Protein AF-A0A7Y2YR37-F1 (afdb_monomer)

Radius of gyration: 19.47 Å; Cα contacts (8 Å, |Δi|>4): 370; chains: 1; bounding box: 54×35×51 Å

Foldseek 3Di:
DVVVLVCLLVDDPVCLVVCVVVCLLPVLALVVCLSSLVNCVVVVHPSLLVNLLSCLLLQALVRSQVSPPPLALSNLLSLLSCCVPFHNDDPVVNPVNLDPPNQPQLLPGDLSSLLSSLLVCLQVVVVVVNVVSLVSLQVSLVVCVVVVVNLSSVSSPLSSQLSVLLSCCNPVDDDDNVVSLVSLVVSLPPVDPCNLVSLCSNLVSCVVVLNLVRSCVSLVVCVSVSVNQSSLLSQLVSCVSVVVLVSNLVSLVSNCSNNVVHDDDGPSNVVSVVSNVVSVVD

Sequence (282 aa):
QAEAAAAVPDLRDDVLEDAYIDLWLTAGRPVAMEPIFLELQRRRHPAGGNLAWLYLTAGKADAALSATPDGGWTSMWIPYAVDRTLEPLPSDYLEQILQRDNCGPAAEAPIHCLITLGAYYAEQGKEEQLETLLDDMRSGAAEAAAEGRERSAEMLTLAADALDAYGWAKNGDRVEPGGAIQKLEDLAFTGLPPSIWVRWWLGELHLEDGQPGDAVVYLESLRGSGVPHVANFLLGRAYTELGEREKARAAYVRFVQAWEEADADLPQLQEARAALEELLAG

Solvent-accessible surface area (backbone atoms only — not comparable to full-atom values): 14864 Å² total; per-residue (Å²): 104,72,70,60,50,69,47,46,86,77,55,53,69,70,57,52,60,55,48,50,61,58,44,71,78,63,55,76,40,47,68,81,45,46,58,54,38,54,49,38,35,72,71,70,42,86,37,38,44,55,42,16,49,36,26,47,69,16,42,23,56,70,59,16,57,65,42,42,82,81,67,54,64,63,42,40,46,48,55,53,48,33,34,76,66,46,49,78,59,59,66,69,59,49,55,66,52,60,35,74,77,62,42,52,60,57,62,76,27,59,66,63,44,56,49,44,45,36,49,51,23,23,75,69,65,35,57,71,63,30,53,53,52,39,54,43,25,48,52,17,14,55,52,24,42,76,72,70,37,52,71,58,14,52,54,32,43,51,41,34,55,46,42,54,25,50,29,30,52,65,58,70,71,72,94,49,62,70,58,22,52,53,55,35,59,76,46,32,78,71,83,48,80,61,20,60,56,41,21,48,52,47,21,50,52,26,47,76,72,71,36,31,74,63,11,43,62,35,29,59,70,36,61,86,69,83,60,40,51,66,36,21,44,54,39,16,52,27,24,49,76,71,65,39,56,70,58,12,43,56,22,25,51,55,23,50,59,30,38,70,77,24,56,96,76,35,58,60,60,52,50,41,51,53,52,42,52,58,65,68,74,112

pLDDT: mean 84.77, std 12.16, range [53.03, 98.56]

Secondary structure (DSSP, 8-state):
-HHHHHHGGGS-HHHHHHHHHHHHHH-S-GGGGHHHHHHHHHTT-TTHHHHHHHHHHTT-HHHHHHT-TT--THHHHHHHHHHHHT-PPPHHHHHHHS-GGGG--TTTS-HHHHHHHHHHHHHTT-HHHHHHHHHHHHHHHHHHHHTT-HHHHHHHHHHHHHHHHHHHHHH--SS-HHHHHHHHHHHTTSSSTTHHHHHHHHHHHHHHTT-HHHHHHHHHTTTTSS-HHHHHHHHHHHHHHTT-HHHHHHHHHHHHHHTTTS-TT-HHHHHHHHHHHHHHH-

Structure (mmCIF, N/CA/C/O backbone):
data_AF-A0A7Y2YR37-F1
#
_entry.id   AF-A0A7Y2YR37-F1
#
loop_
_atom_site.group_PDB
_atom_site.id
_atom_site.type_symbol
_atom_site.label_atom_id
_atom_site.label_alt_id
_atom_site.label_comp_id
_atom_site.label_asym_id
_atom_site.label_entity_id
_atom_site.label_seq_id
_atom_site.pdbx_PDB_ins_code
_atom_site.Cartn_x
_atom_site.Cartn_y
_atom_site.Cartn_z
_atom_site.occupancy
_atom_site.B_iso_or_equiv
_atom_site.auth_seq_id
_atom_site.auth_comp_id
_atom_site.auth_asym_id
_atom_site.auth_atom_id
_atom_site.pdbx_PDB_model_num
ATOM 1 N N . GLN A 1 1 ? -28.849 -0.506 -9.630 1.00 60.72 1 GLN A N 1
ATOM 2 C CA . GLN A 1 1 ? -27.808 -1.554 -9.713 1.00 60.72 1 GLN A CA 1
ATOM 3 C C . GLN A 1 1 ? -28.253 -2.700 -10.610 1.00 60.72 1 GLN A C 1
ATOM 5 O O . GLN A 1 1 ? -27.672 -2.826 -11.672 1.00 60.72 1 GLN A O 1
ATOM 10 N N . ALA A 1 2 ? -29.307 -3.455 -10.274 1.00 68.25 2 ALA A N 1
ATOM 11 C CA . ALA A 1 2 ? -29.788 -4.564 -11.115 1.00 68.25 2 ALA A CA 1
ATOM 12 C C . ALA A 1 2 ? -30.091 -4.167 -12.579 1.00 68.25 2 ALA A C 1
ATOM 14 O O . ALA A 1 2 ? -29.671 -4.858 -13.498 1.00 68.25 2 ALA A O 1
ATOM 15 N N . GLU A 1 3 ? -30.745 -3.024 -12.807 1.00 72.25 3 GLU A N 1
ATOM 16 C CA . GLU A 1 3 ? -31.008 -2.517 -14.168 1.00 72.25 3 GLU A CA 1
ATOM 17 C C . GLU A 1 3 ? -29.726 -2.131 -14.922 1.00 72.25 3 GLU A C 1
ATOM 19 O O . GLU A 1 3 ? -29.599 -2.422 -16.106 1.00 72.25 3 GLU A O 1
ATOM 24 N N . ALA A 1 4 ? -28.753 -1.526 -14.230 1.0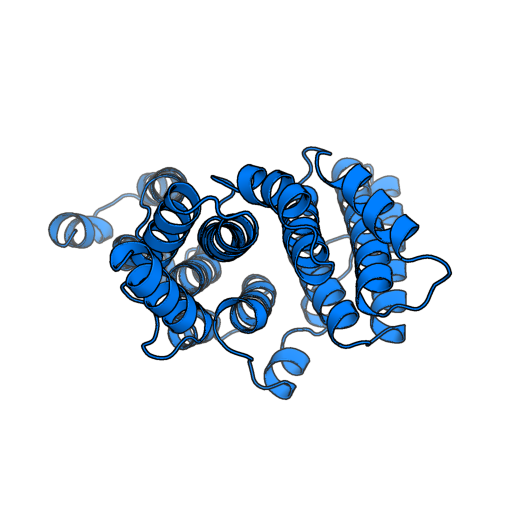0 70.94 4 ALA A N 1
ATOM 25 C CA . ALA A 1 4 ? -27.463 -1.176 -14.822 1.00 70.94 4 ALA A CA 1
ATOM 26 C C . ALA A 1 4 ? -26.667 -2.437 -15.188 1.00 70.94 4 ALA A C 1
ATOM 28 O O . ALA A 1 4 ? -26.158 -2.528 -16.298 1.00 70.94 4 ALA A O 1
ATOM 29 N N . ALA A 1 5 ? -26.640 -3.432 -14.294 1.00 71.44 5 ALA A N 1
ATOM 30 C CA . ALA A 1 5 ? -26.024 -4.737 -14.522 1.00 71.44 5 ALA A CA 1
ATOM 31 C C . ALA A 1 5 ? -26.639 -5.469 -15.727 1.00 71.44 5 ALA A C 1
ATOM 33 O O . ALA A 1 5 ? -25.917 -6.040 -16.538 1.00 71.44 5 ALA A O 1
ATOM 34 N N . ALA A 1 6 ? -27.967 -5.414 -15.872 1.00 79.81 6 ALA A N 1
ATOM 35 C CA . ALA A 1 6 ? -28.681 -6.038 -16.984 1.00 79.81 6 ALA A CA 1
ATOM 36 C C . ALA A 1 6 ? -28.373 -5.393 -18.346 1.00 79.81 6 ALA A C 1
ATOM 38 O O . ALA A 1 6 ? -28.494 -6.066 -19.364 1.00 79.81 6 ALA A O 1
ATOM 39 N N . ALA A 1 7 ? -27.964 -4.121 -18.370 1.00 82.81 7 ALA A N 1
ATOM 40 C CA . ALA A 1 7 ? -27.615 -3.402 -19.594 1.00 82.81 7 ALA A CA 1
ATOM 41 C C . ALA A 1 7 ? -26.158 -3.623 -20.046 1.00 82.81 7 ALA A C 1
ATOM 43 O O . ALA A 1 7 ? -25.836 -3.350 -21.200 1.00 82.81 7 ALA A O 1
ATOM 44 N N . VAL A 1 8 ? -25.276 -4.116 -19.165 1.00 81.12 8 VAL A N 1
ATOM 45 C CA . VAL A 1 8 ? -23.835 -4.286 -19.444 1.00 81.12 8 VAL A CA 1
ATOM 46 C C . VAL A 1 8 ? -23.553 -5.130 -20.698 1.00 81.12 8 VAL A C 1
ATOM 48 O O . VAL A 1 8 ? -22.723 -4.698 -21.501 1.00 81.12 8 VAL A O 1
ATOM 51 N N . PRO A 1 9 ? -24.226 -6.276 -20.943 1.00 84.69 9 PRO A N 1
ATOM 52 C CA . PRO A 1 9 ? -23.961 -7.085 -22.135 1.00 84.69 9 PRO A CA 1
ATOM 53 C C . PRO A 1 9 ? -24.222 -6.349 -23.456 1.00 84.69 9 PRO A C 1
ATOM 55 O O . PRO A 1 9 ? -23.612 -6.689 -24.469 1.00 84.69 9 PRO A O 1
ATOM 58 N N . ASP A 1 10 ? -25.080 -5.326 -23.442 1.00 86.75 10 ASP A N 1
ATOM 59 C CA . ASP A 1 10 ? -25.447 -4.542 -24.623 1.00 86.75 10 ASP A CA 1
ATOM 60 C C . ASP A 1 10 ? -24.536 -3.316 -24.836 1.00 86.75 10 ASP A C 1
ATOM 62 O O . ASP A 1 10 ? -24.638 -2.632 -25.859 1.00 86.75 10 ASP A O 1
ATOM 66 N N . LEU A 1 11 ? -23.627 -3.019 -23.896 1.00 84.00 11 LEU A N 1
ATOM 67 C CA . LEU A 1 11 ? -22.686 -1.905 -24.021 1.00 84.00 11 LEU A CA 1
ATOM 68 C C . LEU A 1 11 ? -21.570 -2.215 -25.030 1.00 84.00 11 LEU A C 1
ATOM 70 O O . LEU A 1 11 ? -21.071 -3.341 -25.136 1.00 84.00 11 LEU A O 1
ATOM 74 N N . ARG A 1 12 ? -21.159 -1.175 -25.767 1.00 85.94 12 ARG A N 1
ATOM 75 C CA . ARG A 1 12 ? -19.993 -1.208 -26.664 1.00 85.94 12 ARG A CA 1
ATOM 76 C C . ARG A 1 12 ? -18.696 -1.237 -25.847 1.00 85.94 12 ARG A C 1
ATOM 78 O O . ARG A 1 12 ? -18.664 -0.697 -24.745 1.00 85.94 12 ARG A O 1
ATOM 85 N N . ASP A 1 13 ? -17.639 -1.829 -26.402 1.00 76.56 13 ASP A N 1
ATOM 86 C CA . ASP A 1 13 ? -16.353 -1.992 -25.704 1.00 76.56 13 ASP A CA 1
ATOM 87 C C . ASP A 1 13 ? -15.726 -0.647 -25.299 1.00 76.56 13 ASP A C 1
ATOM 89 O O . ASP A 1 13 ? -15.274 -0.511 -24.168 1.00 76.56 13 ASP A O 1
ATOM 93 N N . ASP A 1 14 ? -15.799 0.373 -26.162 1.00 77.12 14 ASP A N 1
ATOM 94 C CA . ASP A 1 14 ? -15.307 1.729 -25.864 1.00 77.12 14 ASP A CA 1
ATOM 95 C C . ASP A 1 14 ? -16.044 2.364 -24.674 1.00 77.12 14 ASP A C 1
ATOM 97 O O . ASP A 1 14 ? -15.440 2.997 -23.815 1.00 77.12 14 ASP A O 1
ATOM 101 N N . VAL A 1 15 ? -17.354 2.130 -24.572 1.00 80.88 15 VAL A N 1
ATOM 102 C CA . VAL A 1 15 ? -18.164 2.617 -23.446 1.00 80.88 15 VAL A CA 1
ATOM 103 C C . VAL A 1 15 ? -17.825 1.879 -22.152 1.00 80.88 15 VAL A C 1
ATOM 105 O O . VAL A 1 15 ? -17.846 2.490 -21.089 1.00 80.88 15 VAL A O 1
ATOM 108 N N . LEU A 1 16 ? -17.524 0.579 -22.218 1.00 74.69 16 LEU A N 1
ATOM 109 C CA . LEU A 1 16 ? -17.120 -0.199 -21.045 1.00 74.69 16 LEU A CA 1
ATOM 110 C C . LEU A 1 16 ? -15.737 0.228 -20.528 1.00 74.69 16 LEU A C 1
ATOM 112 O O . LEU A 1 16 ? -15.547 0.301 -19.314 1.00 74.69 16 LEU A O 1
ATOM 116 N N . GLU A 1 17 ? -14.798 0.538 -21.426 1.00 68.00 17 GLU A N 1
ATOM 117 C CA . GLU A 1 17 ? -13.463 1.044 -21.079 1.00 68.00 17 GLU A CA 1
ATOM 118 C C . GLU A 1 17 ? -13.508 2.448 -20.456 1.00 68.00 17 GLU A C 1
ATOM 120 O O . GLU A 1 17 ? -12.840 2.692 -19.450 1.00 68.00 17 GLU A O 1
ATOM 125 N N . ASP A 1 18 ? -14.337 3.350 -20.988 1.00 70.88 18 ASP A N 1
ATOM 126 C CA . ASP A 1 18 ? -14.506 4.696 -20.425 1.00 70.88 18 ASP A CA 1
ATOM 127 C C . ASP A 1 18 ? -15.253 4.657 -19.082 1.00 70.88 18 ASP A C 1
ATOM 129 O O . ASP A 1 18 ? -14.837 5.278 -18.099 1.00 70.88 18 ASP A O 1
ATOM 133 N N . ALA A 1 19 ? -16.333 3.869 -19.001 1.00 69.88 19 ALA A N 1
ATOM 134 C CA . ALA A 1 19 ? -17.107 3.708 -17.774 1.00 69.88 19 ALA A CA 1
ATOM 135 C C . ALA A 1 19 ? -16.258 3.121 -16.637 1.00 69.88 19 ALA A C 1
ATOM 137 O O . ALA A 1 19 ? -16.481 3.464 -15.478 1.00 69.88 19 ALA A O 1
ATOM 138 N N . TYR A 1 20 ? -15.272 2.276 -16.951 1.00 66.12 20 TYR A N 1
ATOM 139 C CA . TYR A 1 20 ? -14.341 1.706 -15.978 1.00 66.12 20 TYR A CA 1
ATOM 140 C C . TYR A 1 20 ? -13.590 2.780 -15.173 1.00 66.12 20 TYR A C 1
ATOM 142 O O . TYR A 1 20 ? -13.578 2.703 -13.943 1.00 66.12 20 TYR A O 1
ATOM 150 N N . ILE A 1 21 ? -13.010 3.793 -15.829 1.00 60.66 21 ILE A N 1
ATOM 151 C CA . ILE A 1 21 ? -12.205 4.830 -15.157 1.00 60.66 21 ILE A CA 1
ATOM 152 C C . ILE A 1 21 ? -13.091 5.703 -14.264 1.00 60.66 21 ILE A C 1
ATOM 154 O O . ILE A 1 21 ? -12.786 5.914 -13.086 1.00 60.66 21 ILE A O 1
ATOM 158 N N . ASP A 1 22 ? -14.214 6.173 -14.807 1.00 60.66 22 ASP A N 1
ATOM 159 C CA . ASP A 1 22 ? -15.114 7.080 -14.097 1.00 60.66 22 ASP A CA 1
ATOM 160 C C . ASP A 1 22 ? -15.811 6.392 -12.920 1.00 60.66 22 ASP A C 1
ATOM 162 O O . ASP A 1 22 ? -15.954 6.976 -11.842 1.00 60.66 22 ASP A O 1
ATOM 166 N N . LEU A 1 23 ? -16.221 5.133 -13.078 1.00 62.41 23 LEU A N 1
ATOM 167 C CA . LEU A 1 23 ? -16.894 4.395 -12.012 1.00 62.41 23 LEU A CA 1
ATOM 168 C C . LEU A 1 23 ? -15.930 3.962 -10.905 1.00 62.41 23 LEU A C 1
ATOM 170 O O . LEU A 1 23 ? -16.314 3.976 -9.735 1.00 62.41 23 LEU A O 1
ATOM 174 N N . TRP A 1 24 ? -14.676 3.648 -11.235 1.00 60.72 24 TRP A N 1
ATOM 175 C CA . TRP A 1 24 ? -13.655 3.343 -10.233 1.00 60.72 24 TRP A CA 1
ATOM 176 C C . TRP A 1 24 ? -13.393 4.532 -9.297 1.00 60.72 24 TRP A C 1
ATOM 178 O O . TRP A 1 24 ? -13.286 4.360 -8.082 1.00 60.72 24 TRP A O 1
ATOM 188 N N . LEU A 1 25 ? -13.383 5.752 -9.840 1.00 56.31 25 LEU A N 1
ATOM 189 C CA . LEU A 1 25 ? -13.185 6.976 -9.059 1.00 56.31 25 LEU A CA 1
ATOM 190 C C . LEU A 1 25 ? -14.421 7.398 -8.246 1.00 56.31 25 LEU A C 1
ATOM 192 O O . LEU A 1 25 ? -14.285 8.146 -7.277 1.00 56.31 25 LEU A O 1
ATOM 196 N N . THR A 1 26 ? -15.624 6.948 -8.621 1.00 54.72 26 THR A N 1
ATOM 197 C CA . THR A 1 26 ? -16.885 7.496 -8.086 1.00 54.72 26 THR A CA 1
ATOM 198 C C . THR A 1 26 ? -17.711 6.530 -7.245 1.00 54.72 26 THR A C 1
ATOM 200 O O . THR A 1 26 ? -18.498 6.991 -6.417 1.00 54.72 26 THR A O 1
ATOM 203 N N . ALA A 1 27 ? -17.568 5.211 -7.410 1.00 54.72 27 ALA A N 1
ATOM 204 C CA . ALA A 1 27 ? -18.593 4.291 -6.922 1.00 54.72 27 ALA A CA 1
ATOM 205 C C . ALA A 1 27 ? -18.647 4.149 -5.394 1.00 54.72 27 ALA A C 1
ATOM 207 O O . ALA A 1 27 ? -19.724 3.883 -4.863 1.00 54.72 27 ALA A O 1
ATOM 208 N N . GLY A 1 28 ? -17.525 4.261 -4.670 1.00 58.03 28 GLY A N 1
ATOM 209 C CA . GLY A 1 28 ? -17.468 4.003 -3.217 1.00 58.03 28 GLY A CA 1
ATOM 210 C C . GLY A 1 28 ? -17.998 2.621 -2.775 1.00 58.03 28 GLY A C 1
ATOM 211 O O . GLY A 1 28 ? -18.078 2.353 -1.582 1.00 58.03 28 GLY A O 1
ATOM 212 N N . ARG A 1 29 ? -18.383 1.770 -3.736 1.00 67.56 29 ARG A N 1
ATOM 213 C CA . ARG A 1 29 ? -19.016 0.456 -3.614 1.00 67.56 29 ARG A CA 1
ATOM 214 C C . ARG A 1 29 ? -18.470 -0.421 -4.742 1.00 67.56 29 ARG A C 1
ATOM 216 O O . ARG A 1 29 ? -19.104 -0.506 -5.797 1.00 67.56 29 ARG A O 1
ATOM 223 N N . PRO A 1 30 ? -17.291 -1.030 -4.557 1.00 66.56 30 PRO A N 1
ATOM 224 C CA . PRO A 1 30 ? -16.623 -1.786 -5.611 1.00 66.56 30 PRO A CA 1
ATOM 225 C C . PRO A 1 30 ? -17.514 -2.900 -6.184 1.00 66.56 30 PRO A C 1
ATOM 227 O O . PRO A 1 30 ? -17.632 -3.035 -7.395 1.00 66.56 30 PRO A O 1
ATOM 230 N N . VAL A 1 31 ? -18.276 -3.624 -5.361 1.00 66.88 31 VAL A N 1
ATOM 231 C CA . VAL A 1 31 ? -19.077 -4.766 -5.849 1.00 66.88 31 VAL A CA 1
ATOM 232 C C . VAL A 1 31 ? -20.215 -4.374 -6.799 1.00 66.88 31 VAL A C 1
ATOM 234 O O . VAL A 1 31 ? -20.588 -5.149 -7.676 1.00 66.88 31 VAL A O 1
ATOM 237 N N . ALA A 1 32 ? -20.705 -3.131 -6.747 1.00 71.44 32 ALA A N 1
ATOM 238 C CA . ALA A 1 32 ? -21.692 -2.644 -7.716 1.00 71.44 32 ALA A CA 1
ATOM 239 C C . ALA A 1 32 ? -21.197 -2.730 -9.176 1.00 71.44 32 ALA A C 1
ATOM 241 O O . ALA A 1 32 ? -22.006 -2.688 -10.105 1.00 71.44 32 ALA A O 1
ATOM 242 N N . MET A 1 33 ? -19.879 -2.844 -9.356 1.00 73.56 33 MET A N 1
ATOM 243 C CA . MET A 1 33 ? -19.188 -2.928 -10.634 1.00 73.56 33 MET A CA 1
ATOM 244 C C . MET A 1 33 ? -18.930 -4.355 -11.111 1.00 73.56 33 MET A C 1
ATOM 246 O O . MET A 1 33 ? -18.571 -4.536 -12.272 1.00 73.56 33 MET A O 1
ATOM 250 N N . GLU A 1 34 ? -19.115 -5.364 -10.261 1.00 80.56 34 GLU A N 1
ATOM 251 C CA . GLU A 1 34 ? -18.803 -6.763 -10.571 1.00 80.56 34 GLU A CA 1
ATOM 252 C C . GLU A 1 34 ? -19.395 -7.229 -11.919 1.00 80.56 34 GLU A C 1
ATOM 254 O O . GLU A 1 34 ? -18.642 -7.785 -12.720 1.00 80.56 34 GLU A O 1
ATOM 259 N N . PRO A 1 35 ? -20.660 -6.917 -12.285 1.00 80.94 35 PRO A N 1
ATOM 260 C CA . PRO A 1 35 ? -21.210 -7.305 -13.587 1.00 80.94 35 PRO A CA 1
ATOM 261 C C . PRO A 1 35 ? -20.450 -6.727 -14.792 1.00 80.94 35 PRO A C 1
ATOM 263 O O . PRO A 1 35 ? -20.349 -7.390 -15.822 1.00 80.94 35 PRO A O 1
ATOM 266 N N . ILE A 1 36 ? -19.894 -5.515 -14.668 1.00 75.19 36 ILE A N 1
ATOM 267 C CA . ILE A 1 36 ? -19.082 -4.868 -15.712 1.00 75.19 36 ILE A CA 1
ATOM 268 C C . ILE A 1 36 ? -17.763 -5.619 -15.886 1.00 75.19 36 ILE A C 1
ATOM 270 O O . ILE A 1 36 ? -17.380 -5.947 -17.009 1.00 75.19 36 ILE A O 1
ATOM 274 N N . PHE A 1 37 ? -17.095 -5.950 -14.782 1.00 74.69 37 PHE A N 1
ATOM 275 C CA . PHE A 1 37 ? -15.826 -6.674 -14.821 1.00 74.69 37 PHE A CA 1
ATOM 276 C C . PHE A 1 37 ? -15.983 -8.117 -15.303 1.00 74.69 37 PHE A C 1
ATOM 278 O O . PHE A 1 37 ? -15.175 -8.573 -16.112 1.00 74.69 37 PHE A O 1
ATOM 285 N N . LEU A 1 38 ? -17.043 -8.812 -14.882 1.00 81.12 38 LEU A N 1
ATOM 286 C CA . LEU A 1 38 ? -17.366 -10.151 -15.378 1.00 81.12 38 LEU A CA 1
ATOM 287 C C . LEU A 1 38 ? -17.631 -10.144 -16.890 1.00 81.12 38 LEU A C 1
ATOM 289 O O . LEU A 1 38 ? -17.173 -11.040 -17.600 1.00 81.12 38 LEU A O 1
ATOM 293 N N . GLU A 1 39 ? -18.322 -9.125 -17.408 1.00 81.25 39 GLU A N 1
ATOM 294 C CA . GLU A 1 39 ? -18.563 -8.996 -18.847 1.00 81.25 39 GLU A CA 1
ATOM 295 C C . GLU A 1 39 ? -17.273 -8.687 -19.624 1.00 81.25 39 GLU A C 1
ATOM 297 O O . GLU A 1 39 ? -17.017 -9.318 -20.653 1.00 81.25 39 GLU A O 1
ATOM 302 N N . LEU A 1 40 ? -16.421 -7.786 -19.121 1.00 73.12 40 LEU A N 1
ATOM 303 C CA . LEU A 1 40 ? -15.104 -7.515 -19.711 1.00 73.12 40 LEU A CA 1
ATOM 304 C C . LEU A 1 40 ? -14.234 -8.783 -19.743 1.00 73.12 40 LEU A C 1
ATOM 306 O O . LEU A 1 40 ? -13.658 -9.121 -20.781 1.00 73.12 40 LEU A O 1
ATOM 310 N N . GLN A 1 41 ? -14.198 -9.539 -18.642 1.00 73.88 41 GLN A N 1
ATOM 311 C CA . GLN A 1 41 ? -13.488 -10.815 -18.568 1.00 73.88 41 GLN A CA 1
ATOM 312 C C . GLN A 1 41 ? -14.055 -11.833 -19.571 1.00 73.88 41 GLN A C 1
ATOM 314 O O . GLN A 1 41 ? -13.294 -12.478 -20.297 1.00 73.88 41 GLN A O 1
ATOM 319 N N . ARG A 1 42 ? -15.389 -11.946 -19.687 1.00 80.62 42 ARG A N 1
ATOM 320 C CA . ARG A 1 42 ? -16.059 -12.824 -20.667 1.00 80.62 42 ARG A CA 1
ATOM 321 C C . ARG A 1 42 ? -15.662 -12.488 -22.106 1.00 80.62 42 ARG A C 1
ATOM 323 O O . ARG A 1 42 ? -15.510 -13.397 -22.924 1.00 80.62 42 ARG A O 1
ATOM 330 N N . ARG A 1 43 ? -15.460 -11.204 -22.417 1.00 78.56 43 ARG A N 1
ATOM 331 C CA . ARG A 1 43 ? -14.996 -10.720 -23.730 1.00 78.56 43 ARG A CA 1
ATOM 332 C C . ARG A 1 43 ? -13.500 -10.963 -23.983 1.00 78.56 43 ARG A C 1
ATOM 334 O O . ARG A 1 43 ? -13.002 -10.574 -25.035 1.00 78.56 43 ARG A O 1
ATOM 341 N N . ARG A 1 44 ? -12.797 -11.656 -23.074 1.00 67.38 44 ARG A N 1
ATOM 342 C CA . ARG A 1 44 ? -11.336 -11.869 -23.092 1.00 67.38 44 ARG A CA 1
ATOM 343 C C . ARG A 1 44 ? -10.547 -10.560 -23.115 1.00 67.38 44 ARG A C 1
ATOM 345 O O . ARG A 1 44 ? -9.440 -10.507 -23.649 1.00 67.38 44 ARG A O 1
ATOM 352 N N . HIS A 1 45 ? -11.118 -9.512 -22.533 1.00 65.88 45 HIS A N 1
ATOM 353 C CA . HIS A 1 45 ? -10.377 -8.298 -22.233 1.00 65.88 45 HIS A CA 1
ATOM 354 C C . HIS A 1 45 ? -9.356 -8.613 -21.123 1.00 65.88 45 HIS A C 1
ATOM 356 O O . HIS A 1 45 ? -9.663 -9.438 -20.256 1.00 65.88 45 HIS A O 1
ATOM 362 N N . PRO A 1 46 ? -8.168 -7.981 -21.087 1.00 62.88 46 PRO A N 1
ATOM 363 C CA . PRO A 1 46 ? -7.184 -8.122 -19.999 1.00 62.88 46 PRO A CA 1
ATOM 364 C C . PRO A 1 46 ? -7.684 -7.708 -18.593 1.00 62.88 46 PRO A C 1
ATOM 366 O O . PRO A 1 46 ? -6.900 -7.624 -17.652 1.00 62.88 46 PRO A O 1
ATOM 369 N N . ALA A 1 47 ? -8.988 -7.498 -18.409 1.00 62.00 47 ALA A N 1
ATOM 370 C CA . ALA A 1 47 ? -9.645 -7.094 -17.173 1.00 62.00 47 ALA A CA 1
ATOM 371 C C . ALA A 1 47 ? -9.595 -8.118 -16.020 1.00 62.00 47 ALA A C 1
ATOM 373 O O . ALA A 1 47 ? -10.062 -7.788 -14.932 1.00 62.00 47 ALA A O 1
ATOM 374 N N . GLY A 1 48 ? -9.037 -9.323 -16.203 1.00 65.00 48 GLY A N 1
ATOM 375 C CA . GLY A 1 48 ? -8.919 -10.323 -15.127 1.00 65.00 48 GLY A CA 1
ATOM 376 C C . GLY A 1 48 ? -8.218 -9.773 -13.877 1.00 65.00 48 GLY A C 1
ATOM 377 O O . GLY A 1 48 ? -8.729 -9.909 -12.768 1.00 65.00 48 GLY A O 1
ATOM 378 N N . GLY A 1 49 ? -7.126 -9.024 -14.063 1.00 69.12 49 GLY A N 1
ATOM 379 C CA . GLY A 1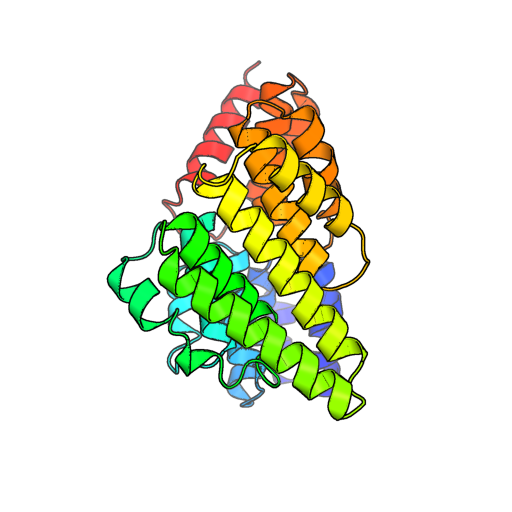 49 ? -6.449 -8.338 -12.960 1.00 69.12 49 GLY A CA 1
ATOM 380 C C . GLY A 1 49 ? -7.294 -7.249 -12.294 1.00 69.12 49 GLY A C 1
ATOM 381 O O . GLY A 1 49 ? -7.221 -7.065 -11.081 1.00 69.12 49 GLY A O 1
ATOM 382 N N . ASN A 1 50 ? -8.155 -6.571 -13.055 1.00 74.75 50 ASN A N 1
ATOM 383 C CA . ASN A 1 50 ? -9.031 -5.541 -12.503 1.00 74.75 50 ASN A CA 1
ATOM 384 C C . ASN A 1 50 ? -10.200 -6.138 -11.709 1.00 74.75 50 ASN A C 1
ATOM 386 O O . ASN A 1 50 ? -10.631 -5.536 -10.730 1.00 74.75 50 ASN A O 1
ATOM 390 N N . LEU A 1 51 ? -10.702 -7.317 -12.094 1.00 77.88 51 LEU A N 1
ATOM 391 C CA . LEU A 1 51 ? -11.724 -8.028 -11.322 1.00 77.88 51 LEU A CA 1
ATOM 392 C C . LEU A 1 51 ? -11.166 -8.483 -9.969 1.00 77.88 51 LEU A C 1
ATOM 394 O O . LEU A 1 51 ? -11.805 -8.306 -8.936 1.00 77.88 51 LEU A O 1
ATOM 398 N N . ALA A 1 52 ? -9.948 -9.017 -9.963 1.00 78.50 52 ALA A N 1
ATOM 399 C CA . ALA A 1 52 ? -9.279 -9.401 -8.731 1.00 78.50 52 ALA A CA 1
ATOM 400 C C . ALA A 1 52 ? -9.005 -8.187 -7.823 1.00 78.50 52 ALA A C 1
ATOM 402 O O . ALA A 1 52 ? -9.253 -8.238 -6.619 1.00 78.50 52 ALA A O 1
ATOM 403 N N . TRP A 1 53 ? -8.585 -7.060 -8.408 1.00 76.25 53 TRP A N 1
ATOM 404 C CA . TRP A 1 53 ? -8.457 -5.784 -7.699 1.00 76.25 53 TRP A CA 1
ATOM 405 C C . TRP A 1 53 ? -9.792 -5.298 -7.118 1.00 76.25 53 TRP A C 1
ATOM 407 O O . TRP A 1 53 ? -9.854 -4.810 -5.987 1.00 76.25 53 TRP A O 1
ATOM 417 N N . LEU A 1 54 ? -10.887 -5.463 -7.863 1.00 79.00 54 LEU A N 1
ATOM 418 C CA . LEU A 1 54 ? -12.223 -5.123 -7.388 1.00 79.00 54 LEU A CA 1
ATOM 419 C C . LEU A 1 54 ? -12.604 -5.931 -6.148 1.00 79.00 54 LEU A C 1
ATOM 421 O O . LEU A 1 54 ? -13.076 -5.366 -5.165 1.00 79.00 54 LEU A O 1
ATOM 425 N N . TYR A 1 55 ? -12.386 -7.243 -6.185 1.00 82.69 55 TYR A N 1
ATOM 426 C CA . TYR A 1 55 ? -12.677 -8.106 -5.048 1.00 82.69 55 TYR A CA 1
ATOM 427 C C . TYR A 1 55 ? -11.804 -7.773 -3.843 1.00 82.69 55 TYR A C 1
ATOM 429 O O . TYR A 1 55 ? -12.330 -7.642 -2.742 1.00 82.69 55 TYR A O 1
ATOM 437 N N . LEU A 1 56 ? -10.513 -7.520 -4.051 1.00 78.50 56 LEU A N 1
ATOM 438 C CA . LEU A 1 56 ? -9.612 -7.073 -2.992 1.00 78.50 56 LEU A CA 1
ATOM 439 C C . LEU A 1 56 ? -10.095 -5.768 -2.345 1.00 78.50 56 LEU A C 1
ATOM 441 O O . LEU A 1 56 ? -10.206 -5.679 -1.127 1.00 78.50 56 LEU A O 1
ATOM 445 N N . THR A 1 57 ? -10.441 -4.760 -3.147 1.00 76.25 57 THR A N 1
ATOM 446 C CA . THR A 1 57 ? -10.939 -3.476 -2.620 1.00 76.25 57 THR A CA 1
ATOM 447 C C . THR A 1 57 ? -12.302 -3.588 -1.933 1.00 76.25 57 THR A C 1
ATOM 449 O O . THR A 1 57 ? -12.613 -2.745 -1.090 1.00 76.25 57 THR A O 1
ATOM 452 N N . ALA A 1 58 ? -13.078 -4.629 -2.247 1.00 79.38 58 ALA A N 1
ATOM 453 C CA . ALA A 1 58 ? -14.314 -4.999 -1.561 1.00 79.38 58 ALA A CA 1
ATOM 454 C C . ALA A 1 58 ? -14.101 -5.887 -0.323 1.00 79.38 58 ALA A C 1
ATOM 456 O O . ALA A 1 58 ? -15.081 -6.246 0.321 1.00 79.38 58 ALA A O 1
ATOM 457 N N . GLY A 1 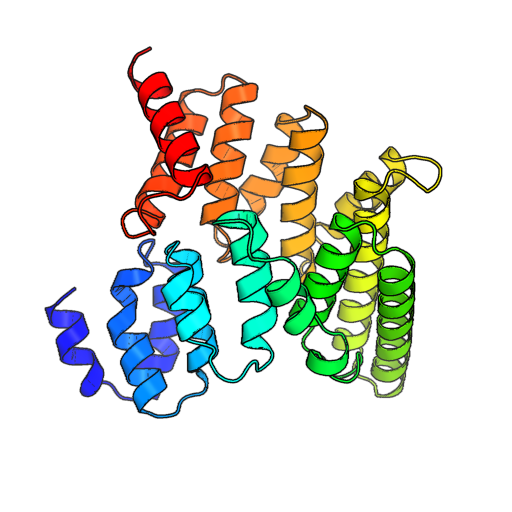59 ? -12.861 -6.279 -0.022 1.00 77.75 59 GLY A N 1
ATOM 458 C CA . GLY A 1 59 ? -12.530 -7.210 1.051 1.00 77.75 59 GLY A CA 1
ATOM 459 C C . GLY A 1 59 ? -12.984 -8.655 0.819 1.00 77.75 59 GLY A C 1
ATOM 460 O O . GLY A 1 59 ? -13.264 -9.364 1.777 1.00 77.75 59 GLY A O 1
ATOM 461 N N . LYS A 1 60 ? -13.086 -9.089 -0.441 1.00 83.56 60 LYS A N 1
ATOM 462 C CA . LYS A 1 60 ? -13.401 -10.471 -0.838 1.00 83.56 60 LYS A CA 1
ATOM 463 C C . LYS A 1 60 ? -12.115 -11.201 -1.228 1.00 83.56 60 LYS A C 1
ATOM 465 O O . LYS A 1 60 ? -11.780 -11.268 -2.414 1.00 83.56 60 LYS A O 1
ATOM 470 N N . ALA A 1 61 ? -11.366 -11.693 -0.244 1.00 80.50 61 ALA A N 1
ATOM 471 C CA . ALA A 1 61 ? -10.034 -12.265 -0.443 1.00 80.50 61 ALA A CA 1
ATOM 472 C C . ALA A 1 61 ? -10.082 -13.492 -1.367 1.00 80.50 61 ALA A C 1
ATOM 474 O O . ALA A 1 61 ? -9.403 -13.521 -2.395 1.00 80.50 61 ALA A O 1
ATOM 475 N N . ASP A 1 62 ? -10.961 -14.453 -1.077 1.00 82.06 62 ASP A N 1
ATOM 476 C CA . ASP A 1 62 ? -11.088 -15.694 -1.853 1.00 82.06 62 ASP A CA 1
ATOM 477 C C . ASP A 1 62 ? -11.466 -15.434 -3.315 1.00 82.06 62 ASP A C 1
ATOM 479 O O . ASP A 1 62 ? -10.931 -16.054 -4.244 1.00 82.06 62 ASP A O 1
ATOM 483 N N . ALA A 1 63 ? -12.380 -14.485 -3.536 1.00 84.31 63 ALA A N 1
ATOM 484 C CA . ALA A 1 63 ? -12.797 -14.086 -4.874 1.00 84.31 63 ALA A CA 1
ATOM 485 C C . ALA A 1 63 ? -11.655 -13.386 -5.625 1.00 84.31 63 ALA A C 1
ATOM 487 O O . ALA A 1 63 ? -11.459 -13.645 -6.815 1.00 84.31 63 ALA A O 1
ATOM 488 N N . ALA A 1 64 ? -10.873 -12.548 -4.935 1.00 81.00 64 ALA A N 1
ATOM 489 C CA . ALA A 1 64 ? -9.706 -11.884 -5.505 1.00 81.00 64 ALA A CA 1
ATOM 490 C C . ALA A 1 64 ? -8.649 -12.897 -5.963 1.00 81.00 64 ALA A C 1
ATOM 492 O O . ALA A 1 64 ? -8.201 -12.826 -7.107 1.00 81.00 64 ALA A O 1
ATOM 493 N N . LEU A 1 65 ? -8.312 -13.877 -5.119 1.00 79.75 65 LEU A N 1
ATOM 494 C CA . LEU A 1 65 ? -7.348 -14.930 -5.456 1.00 79.75 65 LEU A CA 1
ATOM 495 C C . LEU A 1 65 ? -7.857 -15.820 -6.602 1.00 79.75 65 LEU A C 1
ATOM 497 O O . LEU A 1 65 ? -7.115 -16.131 -7.535 1.00 79.75 65 LEU A O 1
ATOM 501 N N . SER A 1 66 ? -9.145 -16.176 -6.582 1.00 83.19 66 SER A N 1
ATOM 502 C CA . SER A 1 66 ? -9.776 -16.997 -7.626 1.00 83.19 66 SER A CA 1
ATOM 503 C C . SER A 1 66 ? -9.845 -16.296 -8.987 1.00 83.19 66 SER A C 1
ATOM 505 O O . SER A 1 66 ? -9.859 -16.959 -10.026 1.00 83.19 66 SER A O 1
ATOM 507 N N . ALA A 1 67 ? -9.891 -14.961 -9.002 1.00 79.00 67 ALA A N 1
ATOM 508 C CA . ALA A 1 67 ? -9.923 -14.160 -10.222 1.00 79.00 67 ALA A CA 1
ATOM 509 C C . ALA A 1 67 ? -8.551 -14.045 -10.921 1.00 79.00 67 ALA A C 1
ATOM 511 O O . ALA A 1 67 ? -8.497 -13.564 -12.055 1.00 79.00 67 ALA A O 1
ATOM 512 N N . THR A 1 68 ? -7.467 -14.538 -10.305 1.00 75.38 68 THR A N 1
ATOM 513 C CA . THR A 1 68 ? -6.112 -14.592 -10.888 1.00 75.38 68 THR A CA 1
ATOM 514 C C . THR A 1 68 ? -5.546 -16.021 -10.966 1.00 75.38 68 THR A C 1
ATOM 516 O O . THR A 1 68 ? -4.508 -16.300 -10.361 1.00 75.38 68 THR A O 1
ATOM 519 N N . PRO A 1 69 ? -6.186 -16.956 -11.692 1.00 66.75 69 PRO A N 1
ATOM 520 C CA . PRO A 1 69 ? -5.811 -18.374 -11.658 1.00 66.75 69 PRO A CA 1
ATOM 521 C C . PRO A 1 69 ? -4.449 -18.684 -12.304 1.00 66.75 69 PRO A C 1
ATOM 523 O O . PRO A 1 69 ? -3.867 -19.734 -12.047 1.00 66.75 69 PRO A O 1
ATOM 526 N N . ASP A 1 70 ? -3.946 -17.791 -13.154 1.00 67.56 70 ASP A N 1
ATOM 527 C CA . ASP A 1 70 ? -2.774 -17.978 -14.008 1.00 67.56 70 ASP A CA 1
ATOM 528 C C . ASP A 1 70 ? -1.516 -17.228 -13.530 1.00 67.56 70 ASP A C 1
ATOM 530 O O . ASP A 1 70 ? -0.479 -17.294 -14.188 1.00 67.56 70 ASP A O 1
ATOM 534 N N . GLY A 1 71 ? -1.564 -16.560 -12.370 1.00 58.81 71 GLY A N 1
ATOM 535 C CA . GLY A 1 71 ? -0.365 -16.008 -11.720 1.00 58.81 71 GLY A CA 1
ATOM 536 C C . GLY A 1 71 ? 0.357 -14.889 -12.493 1.00 58.81 71 GLY A C 1
ATOM 537 O O . GLY A 1 71 ? 1.517 -14.595 -12.209 1.00 58.81 71 GLY A O 1
ATOM 538 N N . GLY A 1 72 ? -0.286 -14.275 -13.493 1.00 64.38 72 GLY A N 1
ATOM 539 C CA . GLY A 1 72 ? 0.284 -13.150 -14.243 1.00 64.38 72 GLY A CA 1
ATOM 540 C C . GLY A 1 72 ? 0.367 -11.878 -13.397 1.00 64.38 72 GLY A C 1
ATOM 541 O O . GLY A 1 72 ? -0.500 -11.667 -12.569 1.00 64.38 72 GLY A O 1
ATOM 542 N N . TRP A 1 73 ? 1.354 -11.006 -13.645 1.00 53.41 73 TRP A N 1
ATOM 543 C CA . TRP A 1 73 ? 1.780 -9.845 -12.827 1.00 53.41 73 TRP A CA 1
ATOM 544 C C . TRP A 1 73 ? 0.725 -9.078 -11.999 1.00 53.41 73 TRP A C 1
ATOM 546 O O . TRP A 1 73 ? 1.025 -8.654 -10.882 1.00 53.41 73 TRP A O 1
ATOM 556 N N . THR A 1 74 ? -0.513 -8.926 -12.484 1.00 57.62 74 THR A N 1
ATOM 557 C CA . THR A 1 74 ? -1.651 -8.403 -11.703 1.00 57.62 74 THR A CA 1
ATOM 558 C C . THR A 1 74 ? -1.943 -9.214 -10.430 1.00 57.62 74 THR A C 1
ATOM 560 O O . THR A 1 74 ? -2.578 -8.709 -9.513 1.00 57.62 74 THR A O 1
ATOM 563 N N . SER A 1 75 ? -1.448 -10.448 -10.345 1.00 57.62 75 SER A N 1
ATOM 564 C CA . SER A 1 75 ? -1.634 -11.418 -9.271 1.00 57.62 75 SER A CA 1
ATOM 565 C C . SER A 1 75 ? -0.605 -11.328 -8.150 1.00 57.62 75 SER A C 1
ATOM 567 O O . SER A 1 75 ? -0.686 -12.148 -7.252 1.00 57.62 75 SER A O 1
ATOM 569 N N . MET A 1 76 ? 0.389 -10.433 -8.190 1.00 62.25 76 MET A N 1
ATOM 570 C CA . MET A 1 76 ? 1.401 -10.351 -7.119 1.00 62.25 76 MET A CA 1
ATOM 571 C C . MET A 1 76 ? 1.081 -9.280 -6.084 1.00 62.25 76 MET A C 1
ATOM 573 O O . MET A 1 76 ? 1.186 -9.523 -4.885 1.00 62.25 76 MET A O 1
ATOM 577 N N . TRP A 1 77 ? 0.623 -8.110 -6.527 1.00 68.81 77 TRP A N 1
ATOM 578 C CA . TRP A 1 77 ? 0.198 -7.076 -5.587 1.00 68.81 77 TRP A CA 1
ATOM 579 C C . TRP A 1 77 ? -1.081 -7.457 -4.845 1.00 68.81 77 TRP A C 1
ATOM 581 O O . TRP A 1 77 ? -1.239 -7.096 -3.684 1.00 68.81 77 TRP A O 1
ATOM 591 N N . ILE A 1 78 ? -1.967 -8.224 -5.483 1.00 65.31 78 ILE A N 1
ATOM 592 C CA . ILE A 1 78 ? -3.238 -8.614 -4.878 1.00 65.31 78 ILE A CA 1
ATOM 593 C C . ILE A 1 78 ? -3.016 -9.483 -3.633 1.00 65.31 78 ILE A C 1
ATOM 595 O O . ILE A 1 78 ? -3.463 -9.058 -2.579 1.00 65.31 78 ILE A O 1
ATOM 599 N N . PRO A 1 79 ? -2.274 -10.606 -3.667 1.00 61.53 79 PRO A N 1
ATOM 600 C CA . PRO A 1 79 ? -1.959 -11.390 -2.475 1.00 61.53 79 PRO A CA 1
ATOM 601 C C . PRO A 1 79 ? -1.233 -10.599 -1.394 1.00 61.53 79 PRO A C 1
ATOM 603 O O . PRO A 1 79 ? -1.581 -10.727 -0.231 1.00 61.53 79 PRO A O 1
ATOM 606 N N . TYR A 1 80 ? -0.274 -9.744 -1.751 1.00 69.50 80 TYR A N 1
ATOM 607 C CA . TYR A 1 80 ? 0.406 -8.908 -0.760 1.00 69.50 80 TYR A CA 1
ATOM 608 C C . TYR A 1 80 ? -0.548 -7.915 -0.084 1.00 69.50 80 TYR A C 1
ATOM 610 O O . TYR A 1 80 ? -0.548 -7.754 1.131 1.00 69.50 80 TYR A O 1
ATOM 618 N N . ALA A 1 81 ? -1.408 -7.260 -0.862 1.00 70.00 81 ALA A N 1
ATOM 619 C CA . ALA A 1 81 ? -2.418 -6.377 -0.312 1.00 70.00 81 ALA A CA 1
ATOM 620 C C . ALA A 1 81 ? -3.467 -7.158 0.495 1.00 70.00 81 ALA A C 1
ATOM 622 O O . ALA A 1 81 ? -3.865 -6.679 1.548 1.00 70.00 81 ALA A O 1
ATOM 623 N N . VAL A 1 82 ? -3.884 -8.357 0.071 1.00 62.03 82 VAL A N 1
ATOM 624 C CA . VAL A 1 82 ? -4.749 -9.249 0.866 1.00 62.03 82 VAL A CA 1
ATOM 625 C C . VAL A 1 82 ? -4.079 -9.556 2.208 1.00 62.03 82 VAL A C 1
ATOM 627 O O . VAL A 1 82 ? -4.686 -9.295 3.241 1.00 62.03 82 VAL A O 1
ATOM 630 N N . ASP A 1 83 ? -2.823 -10.004 2.195 1.00 70.81 83 ASP A N 1
ATOM 631 C CA . ASP A 1 83 ? -2.040 -10.339 3.391 1.00 70.81 83 ASP A CA 1
ATOM 632 C C . ASP A 1 83 ? -1.972 -9.174 4.385 1.00 70.81 83 ASP A C 1
ATOM 634 O O . ASP A 1 83 ? -2.229 -9.323 5.580 1.00 70.81 83 ASP A O 1
ATOM 638 N N . ARG A 1 84 ? -1.702 -7.971 3.874 1.00 73.12 84 ARG A N 1
ATOM 639 C CA . ARG A 1 84 ? -1.524 -6.779 4.709 1.00 73.12 84 ARG A CA 1
ATOM 640 C C . ARG A 1 84 ? -2.830 -6.149 5.173 1.00 73.12 84 ARG A C 1
ATOM 642 O O . ARG A 1 84 ? -2.829 -5.439 6.179 1.00 73.12 84 ARG A O 1
ATOM 649 N N . THR A 1 85 ? -3.926 -6.344 4.441 1.00 66.88 85 THR A N 1
ATOM 650 C CA . THR A 1 85 ? -5.143 -5.531 4.617 1.00 66.88 85 THR A CA 1
ATOM 651 C C . THR A 1 85 ? -6.382 -6.330 4.988 1.00 66.88 85 THR A C 1
ATOM 653 O O . THR A 1 85 ? -7.268 -5.767 5.627 1.00 66.88 85 THR A O 1
ATOM 656 N N . LEU A 1 86 ? -6.444 -7.611 4.621 1.00 68.44 86 LEU A N 1
ATOM 657 C CA . LEU A 1 86 ? -7.596 -8.486 4.823 1.00 68.44 86 LEU A CA 1
ATOM 658 C C . LEU A 1 86 ? -7.282 -9.574 5.841 1.00 68.44 86 LEU A C 1
ATOM 660 O O . LEU A 1 86 ? -7.842 -9.590 6.931 1.00 68.44 86 LEU A O 1
ATOM 664 N N . GLU A 1 87 ? -6.388 -10.483 5.486 1.00 73.88 87 GLU A N 1
ATOM 665 C CA . GLU A 1 87 ? -6.091 -11.667 6.275 1.00 73.88 87 GLU A CA 1
ATOM 666 C C . GLU A 1 87 ? -4.688 -12.145 5.918 1.00 73.88 87 GLU A C 1
ATOM 668 O O . GLU A 1 87 ? -4.380 -12.193 4.723 1.00 73.88 87 GLU A O 1
ATOM 673 N N . PRO A 1 88 ? -3.860 -12.527 6.910 1.00 76.56 88 PRO A N 1
ATOM 674 C CA . PRO A 1 88 ? -2.563 -13.117 6.637 1.00 76.56 88 PRO A CA 1
ATOM 675 C C . PRO A 1 88 ? -2.715 -14.319 5.709 1.00 76.56 88 PRO A C 1
ATOM 677 O O . PRO A 1 88 ? -3.394 -15.295 6.042 1.00 76.56 88 PRO A O 1
ATOM 680 N N . LEU A 1 89 ? -2.080 -14.260 4.545 1.00 77.06 89 LEU A N 1
ATOM 681 C CA . LEU A 1 89 ? -2.086 -15.390 3.631 1.00 77.06 89 LEU A CA 1
ATOM 682 C C . LEU A 1 89 ? -1.079 -16.443 4.105 1.00 77.06 89 LEU A C 1
ATOM 684 O O . LEU A 1 89 ? -0.088 -16.111 4.762 1.00 77.06 89 LEU A O 1
ATOM 688 N N . PRO A 1 90 ? -1.286 -17.730 3.765 1.00 79.12 90 PRO A N 1
ATOM 689 C CA . PRO A 1 90 ? -0.286 -18.753 4.033 1.00 79.12 90 PRO A CA 1
ATOM 690 C C . PRO A 1 90 ? 1.080 -18.330 3.474 1.00 79.12 90 PRO A C 1
ATOM 692 O O . PRO A 1 90 ? 1.196 -17.918 2.317 1.00 79.12 90 PRO A O 1
ATOM 695 N N . SER A 1 91 ? 2.126 -18.402 4.301 1.00 78.50 91 SER A N 1
ATOM 696 C CA . SER A 1 91 ? 3.457 -17.904 3.930 1.00 78.50 91 SER A CA 1
ATOM 697 C C . SER A 1 91 ? 4.019 -18.611 2.696 1.00 78.50 91 SER A C 1
ATOM 699 O O . SER A 1 91 ? 4.681 -17.985 1.877 1.00 78.50 91 SER A O 1
ATOM 701 N N . ASP A 1 92 ? 3.723 -19.901 2.538 1.00 79.88 92 ASP A N 1
ATOM 702 C CA . ASP A 1 92 ? 4.092 -20.713 1.377 1.00 79.88 92 ASP A CA 1
ATOM 703 C C . ASP A 1 92 ? 3.382 -20.263 0.092 1.00 79.88 92 ASP A C 1
ATOM 705 O O . ASP A 1 92 ? 3.992 -20.249 -0.977 1.00 79.88 92 ASP A O 1
ATOM 709 N N . TYR A 1 93 ? 2.125 -19.825 0.192 1.00 79.81 93 TYR A N 1
ATOM 710 C CA . TYR A 1 93 ? 1.391 -19.225 -0.922 1.00 79.81 93 TYR A CA 1
ATOM 711 C C . TYR A 1 93 ? 2.015 -17.893 -1.358 1.00 79.81 93 TYR A C 1
ATOM 713 O O . TYR A 1 93 ? 2.258 -17.674 -2.549 1.00 79.81 93 TYR A O 1
ATOM 721 N N . LEU A 1 94 ? 2.337 -17.018 -0.398 1.00 79.25 94 LEU A N 1
ATOM 722 C CA . LEU A 1 94 ? 3.020 -15.755 -0.684 1.00 79.25 94 LEU A CA 1
ATOM 723 C C . LEU A 1 94 ? 4.399 -15.988 -1.296 1.00 79.25 94 LEU A C 1
ATOM 725 O O . LEU A 1 94 ? 4.718 -15.363 -2.297 1.00 79.25 94 LEU A O 1
ATOM 729 N N . GLU A 1 95 ? 5.191 -16.918 -0.765 1.00 81.81 95 GLU A N 1
ATOM 730 C CA . GLU A 1 95 ? 6.505 -17.266 -1.319 1.00 81.81 95 GLU A CA 1
ATOM 731 C C . GLU A 1 95 ? 6.431 -17.883 -2.717 1.00 81.81 95 GLU A C 1
ATOM 733 O O . GLU A 1 95 ? 7.367 -17.742 -3.505 1.00 81.81 95 GLU A O 1
ATOM 738 N N . GLN A 1 96 ? 5.338 -18.569 -3.050 1.00 82.25 96 GLN A N 1
ATOM 739 C CA . GLN A 1 96 ? 5.125 -19.097 -4.392 1.00 82.25 96 GLN A CA 1
ATOM 740 C C . GLN A 1 96 ? 4.842 -17.981 -5.407 1.00 82.25 96 GLN A C 1
ATOM 742 O O . GLN A 1 96 ? 5.304 -18.045 -6.547 1.00 82.25 96 GLN A O 1
ATOM 747 N N . ILE A 1 97 ? 4.069 -16.971 -5.011 1.00 78.56 97 ILE A N 1
ATOM 748 C CA . ILE A 1 97 ? 3.612 -15.917 -5.922 1.00 78.56 97 ILE A CA 1
ATOM 749 C C . ILE A 1 97 ? 4.592 -14.749 -5.976 1.00 78.56 97 ILE A C 1
ATOM 751 O O . ILE A 1 97 ? 4.884 -14.241 -7.058 1.00 78.56 97 ILE A O 1
ATOM 755 N N . LEU A 1 98 ? 5.136 -14.346 -4.833 1.00 81.31 98 LEU A N 1
ATOM 756 C CA . LEU A 1 98 ? 6.117 -13.276 -4.688 1.00 81.31 98 LEU A CA 1
ATOM 757 C C . LEU A 1 98 ? 7.522 -13.817 -4.964 1.00 81.31 98 LEU A C 1
ATOM 759 O O . LEU A 1 98 ? 8.406 -13.806 -4.111 1.00 81.31 98 LEU A O 1
ATOM 763 N N . GLN A 1 99 ? 7.716 -14.307 -6.187 1.00 84.75 99 GLN A N 1
ATOM 764 C CA . GLN A 1 99 ? 9.014 -14.737 -6.690 1.00 84.75 99 GLN A CA 1
ATOM 765 C C . GLN A 1 99 ? 9.557 -13.714 -7.672 1.00 84.75 99 GLN A C 1
ATOM 767 O O . GLN A 1 99 ? 8.836 -13.186 -8.519 1.00 84.75 99 GLN A O 1
ATOM 772 N N . ARG A 1 100 ? 10.868 -13.478 -7.594 1.00 87.06 100 ARG A N 1
ATOM 773 C CA . ARG A 1 100 ? 11.579 -12.547 -8.475 1.00 87.06 100 ARG A CA 1
ATOM 774 C C . ARG A 1 100 ? 11.331 -12.839 -9.957 1.00 87.06 100 ARG A C 1
ATOM 776 O O . ARG A 1 100 ? 11.138 -11.895 -10.727 1.00 87.06 100 ARG A O 1
ATOM 783 N N . ASP A 1 101 ? 11.298 -14.115 -10.330 1.00 86.44 101 ASP A N 1
ATOM 784 C CA . ASP A 1 101 ? 11.110 -14.569 -11.711 1.00 86.44 101 ASP A CA 1
ATOM 785 C C . ASP A 1 101 ? 9.731 -14.194 -12.275 1.00 86.44 101 ASP A C 1
ATOM 787 O O . ASP A 1 101 ? 9.600 -13.966 -13.478 1.00 86.44 101 ASP A O 1
ATOM 791 N N . ASN A 1 102 ? 8.722 -14.025 -11.414 1.00 84.50 102 ASN A N 1
ATOM 792 C CA . ASN A 1 102 ? 7.375 -13.642 -11.834 1.00 84.50 102 ASN A CA 1
ATOM 793 C C . ASN A 1 102 ? 7.292 -12.166 -12.267 1.00 84.50 102 ASN A C 1
ATOM 795 O O . ASN A 1 102 ? 6.405 -11.813 -13.046 1.00 84.50 102 ASN A O 1
ATOM 799 N N . CYS A 1 103 ? 8.208 -11.296 -11.814 1.00 86.25 103 CYS A N 1
ATOM 800 C CA . CYS A 1 103 ? 8.240 -9.890 -12.239 1.00 86.25 103 CYS A CA 1
ATOM 801 C C . CYS A 1 103 ? 8.890 -9.677 -13.620 1.00 86.25 103 CYS A C 1
ATOM 803 O O . CYS A 1 103 ? 8.702 -8.612 -14.205 1.00 86.25 103 CYS A O 1
ATOM 805 N N . GLY A 1 104 ? 9.651 -10.645 -14.148 1.00 88.38 104 GLY A N 1
ATOM 806 C CA . GLY A 1 104 ? 10.469 -10.454 -15.356 1.00 88.38 104 GLY A CA 1
ATOM 807 C C . GLY A 1 104 ? 11.677 -9.519 -15.139 1.00 88.38 104 GLY A C 1
ATOM 808 O O . GLY A 1 104 ? 11.958 -9.125 -14.007 1.00 88.38 104 GLY A O 1
ATOM 809 N N . PRO A 1 105 ? 12.453 -9.168 -16.179 1.00 91.81 105 PRO A N 1
ATOM 810 C CA . PRO A 1 105 ? 13.628 -8.296 -16.046 1.00 91.81 105 PRO A CA 1
ATOM 811 C C . PRO A 1 105 ? 13.271 -6.926 -15.454 1.00 91.81 105 PRO A C 1
ATOM 813 O O . PRO A 1 105 ? 12.277 -6.333 -15.855 1.00 91.81 105 PRO A O 1
ATOM 816 N N . ALA A 1 106 ? 14.082 -6.381 -14.540 1.00 91.31 106 ALA A N 1
ATOM 817 C CA . ALA A 1 106 ? 13.727 -5.152 -13.816 1.00 91.31 106 ALA A CA 1
ATOM 818 C C . ALA A 1 106 ? 13.492 -3.938 -14.739 1.00 91.31 106 ALA A C 1
ATOM 820 O O . ALA A 1 106 ? 12.615 -3.123 -14.466 1.00 91.31 106 ALA A O 1
ATOM 821 N N . ALA A 1 107 ? 14.223 -3.844 -15.855 1.00 90.69 107 ALA A N 1
ATOM 822 C CA . ALA A 1 107 ? 14.082 -2.764 -16.834 1.00 90.69 107 ALA A CA 1
ATOM 823 C C . ALA A 1 107 ? 12.732 -2.773 -17.585 1.00 90.69 107 ALA A C 1
ATOM 825 O O . ALA A 1 107 ? 12.342 -1.747 -18.154 1.00 90.69 107 ALA A O 1
ATOM 826 N N . GLU A 1 108 ? 12.037 -3.916 -17.593 1.00 89.25 108 GLU A N 1
ATOM 827 C CA . GLU A 1 108 ? 10.760 -4.158 -18.282 1.00 89.25 108 GLU A CA 1
ATOM 828 C C . GLU A 1 108 ? 9.611 -4.474 -17.311 1.00 89.25 108 GLU A C 1
ATOM 830 O O . GLU A 1 108 ? 8.436 -4.382 -17.676 1.00 89.25 108 GLU A O 1
ATOM 835 N N . ALA A 1 109 ? 9.942 -4.844 -16.074 1.00 88.62 109 ALA A N 1
ATOM 836 C CA . ALA A 1 109 ? 8.995 -5.254 -15.058 1.00 88.62 109 ALA A CA 1
ATOM 837 C C . ALA A 1 109 ? 8.042 -4.106 -14.692 1.00 88.62 109 ALA A C 1
ATOM 839 O O . ALA A 1 109 ? 8.461 -2.950 -14.542 1.00 88.62 109 ALA A O 1
ATOM 840 N N . PRO A 1 110 ? 6.753 -4.398 -14.459 1.00 89.31 110 PRO A N 1
ATOM 841 C CA . PRO A 1 110 ? 5.850 -3.414 -13.896 1.00 89.31 110 PRO A CA 1
ATOM 842 C C . PRO A 1 110 ? 6.340 -2.954 -12.515 1.00 89.31 110 PRO A C 1
ATOM 844 O O . PRO A 1 110 ? 6.571 -3.769 -11.623 1.00 89.31 110 PRO A O 1
ATOM 847 N N . ILE A 1 111 ? 6.457 -1.639 -12.310 1.00 89.56 111 ILE A N 1
ATOM 848 C CA . ILE A 1 111 ? 7.074 -1.073 -11.097 1.00 89.56 111 ILE A CA 1
ATOM 849 C C . ILE A 1 111 ? 6.398 -1.521 -9.792 1.00 89.56 111 ILE A C 1
ATOM 851 O O . ILE A 1 111 ? 7.066 -1.744 -8.787 1.00 89.56 111 ILE A O 1
ATOM 855 N N . HIS A 1 112 ? 5.077 -1.713 -9.814 1.00 85.88 112 HIS A N 1
ATOM 856 C CA . HIS A 1 112 ? 4.323 -2.181 -8.652 1.00 85.88 112 HIS A CA 1
ATOM 857 C C . HIS A 1 112 ? 4.691 -3.619 -8.263 1.00 85.88 112 HIS A C 1
ATOM 859 O O . HIS A 1 112 ? 4.599 -3.951 -7.087 1.00 85.88 112 HIS A O 1
ATOM 865 N N . CYS A 1 113 ? 5.135 -4.456 -9.209 1.00 88.50 113 CYS A N 1
ATOM 866 C CA . CYS A 1 113 ? 5.607 -5.810 -8.924 1.00 88.50 113 CYS A CA 1
ATOM 867 C C . CYS A 1 113 ? 6.855 -5.763 -8.046 1.00 88.50 113 CYS A C 1
ATOM 869 O O . CYS A 1 113 ? 6.885 -6.342 -6.964 1.00 88.50 113 CYS A O 1
ATOM 871 N N . LEU A 1 114 ? 7.846 -4.986 -8.491 1.00 92.94 114 LEU A N 1
ATOM 872 C CA . LEU A 1 114 ? 9.123 -4.816 -7.804 1.00 92.94 114 LEU A CA 1
ATOM 873 C C . LEU A 1 114 ? 8.928 -4.177 -6.422 1.00 92.94 114 LEU A C 1
ATOM 875 O O . LEU A 1 114 ? 9.459 -4.682 -5.439 1.00 92.94 114 LEU A O 1
ATOM 879 N N . ILE A 1 115 ? 8.110 -3.121 -6.332 1.00 92.50 115 ILE A N 1
ATOM 880 C CA . ILE A 1 115 ? 7.784 -2.461 -5.058 1.00 92.50 115 ILE A CA 1
ATOM 881 C C . ILE A 1 115 ? 7.098 -3.420 -4.081 1.00 92.50 115 ILE A C 1
ATOM 883 O O . ILE A 1 115 ? 7.483 -3.490 -2.921 1.00 92.50 115 ILE A O 1
ATOM 887 N N . THR A 1 116 ? 6.101 -4.174 -4.539 1.00 89.38 116 THR A N 1
ATOM 888 C CA . THR A 1 116 ? 5.381 -5.132 -3.687 1.00 89.38 116 THR A CA 1
ATOM 889 C C . THR A 1 116 ? 6.324 -6.217 -3.171 1.00 89.38 116 THR A C 1
ATOM 891 O O . THR A 1 116 ? 6.353 -6.498 -1.976 1.00 89.38 116 THR A O 1
ATOM 894 N N . LEU A 1 117 ? 7.126 -6.802 -4.065 1.00 91.75 117 LEU A N 1
ATOM 895 C CA . LEU A 1 117 ? 8.075 -7.852 -3.714 1.00 91.75 117 LEU A CA 1
ATOM 896 C C . LEU A 1 117 ? 9.132 -7.354 -2.721 1.00 91.75 117 LEU A C 1
ATOM 898 O O . LEU A 1 117 ? 9.432 -8.036 -1.744 1.00 91.75 117 LEU A O 1
ATOM 902 N N . GLY A 1 118 ? 9.669 -6.154 -2.946 1.00 94.25 118 GLY A N 1
ATOM 903 C CA . GLY A 1 118 ? 10.645 -5.546 -2.048 1.00 94.25 118 GLY A CA 1
ATOM 904 C C . GLY A 1 118 ? 10.064 -5.224 -0.676 1.00 94.25 118 GLY A C 1
ATOM 905 O O . GLY A 1 118 ? 10.715 -5.489 0.329 1.00 94.25 118 GLY A O 1
ATOM 906 N N . ALA A 1 119 ? 8.831 -4.714 -0.614 1.00 93.12 119 ALA A N 1
ATOM 907 C CA . ALA A 1 119 ? 8.156 -4.433 0.651 1.00 93.12 119 ALA A CA 1
ATOM 908 C C . ALA A 1 119 ? 7.904 -5.717 1.447 1.00 93.12 119 ALA A C 1
ATOM 910 O O . ALA A 1 119 ? 8.190 -5.763 2.640 1.00 93.12 119 ALA A O 1
ATOM 911 N N . TYR A 1 120 ? 7.478 -6.786 0.769 1.00 91.94 120 TYR A N 1
ATOM 912 C CA . TYR A 1 120 ? 7.373 -8.109 1.374 1.00 91.94 120 TYR A CA 1
ATOM 913 C C . TYR A 1 120 ? 8.725 -8.599 1.914 1.00 91.94 120 TYR A C 1
ATOM 915 O O . TYR A 1 120 ? 8.805 -9.026 3.062 1.00 91.94 120 TYR A O 1
ATOM 923 N N . TYR A 1 121 ? 9.813 -8.506 1.141 1.00 93.56 121 TYR A N 1
ATOM 924 C CA . TYR A 1 121 ? 11.137 -8.897 1.642 1.00 93.56 121 TYR A CA 1
ATOM 925 C C . TYR A 1 121 ? 11.584 -8.064 2.847 1.00 93.56 121 TYR A C 1
ATOM 927 O O . TYR A 1 121 ? 12.106 -8.632 3.806 1.00 93.56 121 TYR A O 1
ATOM 935 N N . ALA A 1 122 ? 11.336 -6.753 2.827 1.00 93.62 122 ALA A N 1
ATOM 936 C CA . ALA A 1 122 ? 11.610 -5.861 3.945 1.00 93.62 122 ALA A CA 1
ATOM 937 C C . ALA A 1 122 ? 10.859 -6.289 5.213 1.00 93.62 122 ALA A C 1
ATOM 939 O O . ALA A 1 122 ? 11.478 -6.445 6.257 1.00 93.62 122 ALA A O 1
ATOM 940 N N . GLU A 1 123 ? 9.552 -6.528 5.123 1.00 90.88 123 GLU A N 1
ATOM 941 C CA . GLU A 1 123 ? 8.707 -6.884 6.271 1.00 90.88 123 GLU A CA 1
ATOM 942 C C . GLU A 1 123 ? 9.005 -8.275 6.841 1.00 90.88 123 GLU A C 1
ATOM 944 O O . GLU A 1 123 ? 8.809 -8.513 8.030 1.00 90.88 123 GLU A O 1
ATOM 949 N N . GLN A 1 124 ? 9.489 -9.195 6.004 1.00 90.81 124 GLN A N 1
ATOM 950 C CA . GLN A 1 124 ? 9.852 -10.553 6.415 1.00 90.81 124 GLN A CA 1
ATOM 951 C C . GLN A 1 124 ? 11.313 -10.680 6.881 1.00 90.81 124 GLN A C 1
ATOM 953 O O . GLN A 1 124 ? 11.767 -11.795 7.143 1.00 90.81 124 GLN A O 1
ATOM 958 N N . GLY A 1 125 ? 12.078 -9.582 6.936 1.00 92.62 125 GLY A N 1
ATOM 959 C CA . GLY A 1 125 ? 13.502 -9.613 7.288 1.00 92.62 125 GLY A CA 1
ATOM 960 C C . GLY A 1 125 ? 14.370 -10.394 6.290 1.00 92.62 125 GLY A C 1
ATOM 961 O O . GLY A 1 125 ? 15.408 -10.946 6.653 1.00 92.62 125 GLY A O 1
ATOM 962 N N . LYS A 1 126 ? 13.945 -10.480 5.023 1.00 93.25 126 LYS A N 1
ATOM 963 C CA . LYS A 1 126 ? 14.656 -11.169 3.931 1.00 93.25 126 LYS A CA 1
ATOM 964 C C . LYS A 1 126 ? 15.695 -10.232 3.299 1.00 93.25 126 LYS A C 1
ATOM 966 O O . LYS A 1 126 ? 15.591 -9.864 2.130 1.00 93.25 126 LYS A O 1
ATOM 971 N N . GLU A 1 127 ? 16.674 -9.809 4.100 1.00 93.88 127 GLU A N 1
ATOM 972 C CA . GLU A 1 127 ? 17.643 -8.759 3.740 1.00 93.88 127 GLU A CA 1
ATOM 973 C C . GLU A 1 127 ? 18.443 -9.076 2.469 1.00 93.88 127 GLU A C 1
ATOM 975 O O . GLU A 1 127 ? 18.536 -8.231 1.585 1.00 93.88 127 GLU A O 1
ATOM 980 N N . GLU A 1 128 ? 18.968 -10.298 2.330 1.00 94.88 128 GLU A N 1
ATOM 981 C CA . GLU A 1 128 ? 19.761 -10.704 1.157 1.00 94.88 128 GLU A CA 1
ATOM 982 C C . GLU A 1 128 ? 18.932 -10.646 -0.139 1.00 94.88 128 GLU A C 1
ATOM 984 O O . GLU A 1 128 ? 19.401 -10.187 -1.187 1.00 94.88 128 GLU A O 1
ATOM 989 N N . GLN A 1 129 ? 17.668 -11.074 -0.073 1.00 94.88 129 GLN A N 1
ATOM 990 C CA . GLN A 1 129 ? 16.745 -11.011 -1.203 1.00 94.88 129 GLN A CA 1
ATOM 991 C C . GLN A 1 129 ? 16.367 -9.566 -1.543 1.00 94.88 129 GLN A C 1
ATOM 993 O O . GLN A 1 129 ? 16.265 -9.229 -2.726 1.00 94.88 129 GLN A O 1
ATOM 998 N N . LEU A 1 130 ? 16.178 -8.713 -0.531 1.00 95.12 130 LEU A N 1
ATOM 999 C CA . LEU A 1 130 ? 15.933 -7.287 -0.729 1.00 95.12 130 LEU A CA 1
ATOM 1000 C C . LEU A 1 130 ? 17.141 -6.606 -1.384 1.00 95.12 130 LEU A C 1
ATOM 1002 O O . LEU A 1 130 ? 16.961 -5.926 -2.389 1.00 95.12 130 LEU A O 1
ATOM 1006 N N . GLU A 1 131 ? 18.361 -6.825 -0.883 1.00 95.62 131 GLU A N 1
ATOM 1007 C CA . GLU A 1 131 ? 19.590 -6.264 -1.466 1.00 95.62 131 GLU A CA 1
ATOM 1008 C C . GLU A 1 131 ? 19.756 -6.688 -2.934 1.00 95.62 131 GLU A C 1
ATOM 1010 O O . GLU A 1 131 ? 19.978 -5.841 -3.801 1.00 95.62 131 GLU A O 1
ATOM 1015 N N . THR A 1 132 ? 19.531 -7.971 -3.239 1.00 96.19 132 THR A N 1
ATOM 1016 C CA . THR A 1 132 ? 19.567 -8.484 -4.619 1.00 96.19 132 THR A CA 1
ATOM 1017 C C . THR A 1 132 ? 18.543 -7.781 -5.517 1.00 96.19 132 THR A C 1
ATOM 1019 O O . THR A 1 132 ? 18.861 -7.370 -6.632 1.00 96.19 132 THR A O 1
ATOM 1022 N N . LEU A 1 133 ? 17.306 -7.605 -5.037 1.00 96.19 133 LEU A N 1
ATOM 1023 C CA . LEU A 1 133 ? 16.258 -6.910 -5.785 1.00 96.19 133 LEU A CA 1
ATOM 1024 C C . LEU A 1 133 ? 16.603 -5.430 -6.018 1.00 96.19 133 LEU A C 1
ATOM 1026 O O . LEU A 1 133 ? 16.357 -4.909 -7.105 1.00 96.19 133 LEU A O 1
ATOM 1030 N N . LEU A 1 134 ? 17.177 -4.749 -5.025 1.00 96.94 134 LEU A N 1
ATOM 1031 C CA . LEU A 1 134 ? 17.592 -3.350 -5.143 1.00 96.94 134 LEU A CA 1
ATOM 1032 C C . LEU A 1 134 ? 18.691 -3.175 -6.198 1.00 96.94 134 LEU A C 1
ATOM 1034 O O . LEU A 1 134 ? 18.628 -2.241 -7.002 1.00 96.94 134 LEU A O 1
ATOM 1038 N N . ASP A 1 135 ? 19.668 -4.078 -6.235 1.00 97.44 135 ASP A N 1
ATOM 1039 C CA . ASP A 1 135 ? 20.736 -4.057 -7.236 1.00 97.44 135 ASP A CA 1
ATOM 1040 C C . ASP A 1 135 ? 20.210 -4.340 -8.650 1.00 97.44 135 ASP A C 1
ATOM 1042 O O . ASP A 1 135 ? 20.598 -3.657 -9.607 1.00 97.44 135 ASP A O 1
ATOM 1046 N N . ASP A 1 136 ? 19.253 -5.261 -8.782 1.00 96.81 136 ASP A N 1
ATOM 1047 C CA . ASP A 1 136 ? 18.516 -5.504 -10.024 1.00 96.81 136 ASP A CA 1
ATOM 1048 C C . ASP A 1 136 ? 17.774 -4.246 -10.503 1.00 96.81 136 ASP A C 1
ATOM 1050 O O . ASP A 1 136 ? 17.852 -3.881 -11.678 1.00 96.81 136 ASP A O 1
ATOM 1054 N N . MET A 1 137 ? 17.064 -3.557 -9.604 1.00 97.44 137 MET A N 1
ATOM 1055 C CA . MET A 1 137 ? 16.317 -2.336 -9.928 1.00 97.44 137 MET A CA 1
ATOM 1056 C C . MET A 1 137 ? 17.239 -1.200 -10.373 1.00 97.44 137 MET A C 1
ATOM 1058 O O . MET A 1 137 ? 16.950 -0.530 -11.365 1.00 97.44 137 MET A O 1
ATOM 1062 N N . ARG A 1 138 ? 18.367 -1.004 -9.682 1.00 97.88 138 ARG A N 1
ATOM 1063 C CA . ARG A 1 138 ? 19.384 -0.001 -10.042 1.00 97.88 138 ARG A CA 1
ATOM 1064 C C . ARG A 1 138 ? 20.026 -0.314 -11.393 1.00 97.88 138 ARG A C 1
ATOM 1066 O O . ARG A 1 138 ? 20.211 0.588 -12.209 1.00 97.88 138 ARG A O 1
ATOM 1073 N N . SER A 1 139 ? 20.315 -1.588 -11.658 1.00 97.56 139 SER A N 1
ATOM 1074 C CA . SER A 1 139 ? 20.837 -2.040 -12.953 1.00 97.56 139 SER A CA 1
ATOM 1075 C C . SER A 1 139 ? 19.821 -1.809 -14.074 1.00 97.56 139 SER A C 1
ATOM 1077 O O . SER A 1 139 ? 20.166 -1.238 -15.108 1.00 97.56 139 SER A O 1
ATOM 1079 N N . GLY A 1 140 ? 18.551 -2.154 -13.840 1.00 96.81 140 GLY A N 1
ATOM 1080 C CA . GLY A 1 140 ? 17.463 -1.899 -14.783 1.00 96.81 140 GLY A CA 1
ATOM 1081 C C . GLY A 1 140 ? 17.213 -0.407 -15.029 1.00 96.81 140 GLY A C 1
ATOM 1082 O O . GLY A 1 140 ? 16.887 -0.014 -16.149 1.00 96.81 140 GLY A O 1
ATOM 1083 N N . ALA A 1 141 ? 17.415 0.446 -14.019 1.00 97.75 141 ALA A N 1
ATOM 1084 C CA . ALA A 1 141 ? 17.357 1.896 -14.184 1.00 97.75 141 ALA A CA 1
ATOM 1085 C C . ALA A 1 141 ? 18.475 2.406 -15.107 1.00 97.75 141 ALA A C 1
ATOM 1087 O O . ALA A 1 141 ? 18.212 3.202 -16.010 1.00 97.75 141 ALA A O 1
ATOM 1088 N N . ALA A 1 142 ? 19.707 1.921 -14.920 1.00 98.06 142 ALA A N 1
ATOM 1089 C CA . ALA A 1 142 ? 20.843 2.276 -15.770 1.00 98.06 142 ALA A CA 1
ATOM 1090 C C . ALA A 1 142 ? 20.645 1.820 -17.227 1.00 98.06 142 ALA A C 1
ATOM 1092 O O . ALA A 1 142 ? 20.946 2.574 -18.154 1.00 98.06 142 ALA A O 1
ATOM 1093 N N . GLU A 1 143 ? 20.099 0.620 -17.434 1.00 97.62 143 GLU A N 1
ATOM 1094 C CA . GLU A 1 143 ? 19.726 0.106 -18.756 1.00 97.62 143 GLU A CA 1
ATOM 1095 C C . GLU A 1 143 ? 18.655 0.982 -19.419 1.00 97.62 143 GLU A C 1
ATOM 1097 O O . GLU A 1 143 ? 18.849 1.462 -20.536 1.00 97.62 143 GLU A O 1
ATOM 1102 N N . ALA A 1 144 ? 17.565 1.282 -18.704 1.00 96.38 144 ALA A N 1
ATOM 1103 C CA . ALA A 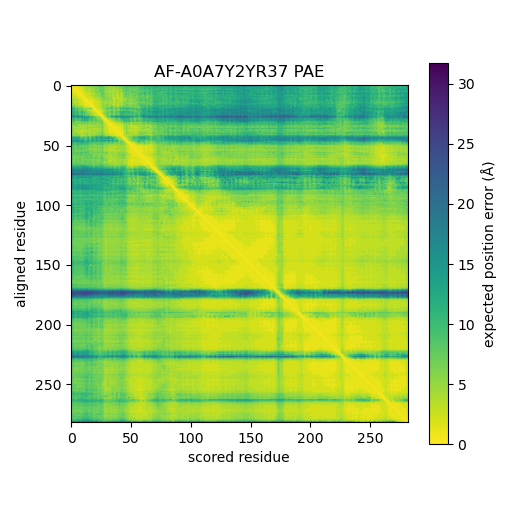1 144 ? 16.506 2.151 -19.208 1.00 96.38 144 ALA A CA 1
ATOM 1104 C C . ALA A 1 144 ? 17.032 3.540 -19.608 1.00 96.38 144 ALA A C 1
ATOM 1106 O O . ALA A 1 144 ? 16.646 4.065 -20.655 1.00 96.38 144 ALA A O 1
ATOM 1107 N N . ALA A 1 145 ? 17.943 4.123 -18.823 1.00 97.75 145 ALA A N 1
ATOM 1108 C CA . ALA A 1 145 ? 18.577 5.398 -19.152 1.00 97.75 145 ALA A CA 1
ATOM 1109 C C . ALA A 1 145 ? 19.439 5.302 -20.424 1.00 97.75 145 ALA A C 1
ATOM 1111 O O . ALA A 1 145 ? 19.332 6.151 -21.309 1.00 97.75 145 ALA A O 1
ATOM 1112 N N . ALA A 1 146 ? 20.246 4.244 -20.568 1.00 97.56 146 ALA A N 1
ATOM 1113 C CA . ALA A 1 146 ? 21.077 4.025 -21.755 1.00 97.56 146 ALA A CA 1
ATOM 1114 C C . ALA A 1 146 ? 20.253 3.885 -23.052 1.00 97.56 146 ALA A C 1
ATOM 1116 O O . ALA A 1 146 ? 20.728 4.238 -24.133 1.00 97.56 146 ALA A O 1
ATOM 1117 N N . GLU A 1 147 ? 19.009 3.422 -22.941 1.00 97.38 147 GLU A N 1
ATOM 1118 C CA . GLU A 1 147 ? 18.045 3.305 -24.041 1.00 97.38 147 GLU A CA 1
ATOM 1119 C C . GLU A 1 147 ? 17.211 4.577 -24.283 1.00 97.38 147 GLU A C 1
ATOM 1121 O O . GLU A 1 147 ? 16.352 4.600 -25.167 1.00 97.38 147 GLU A O 1
ATOM 1126 N N . GLY A 1 148 ? 17.429 5.644 -23.509 1.00 97.00 148 GLY A N 1
ATOM 1127 C CA . GLY A 1 148 ? 16.661 6.889 -23.597 1.00 97.00 148 GLY A CA 1
ATOM 1128 C C . GLY A 1 148 ? 15.259 6.812 -22.979 1.00 97.00 148 GLY A C 1
ATOM 1129 O O . GLY A 1 148 ? 14.408 7.657 -23.265 1.00 97.00 148 GLY A O 1
ATOM 1130 N N . ARG A 1 149 ? 14.990 5.818 -22.121 1.00 96.62 149 ARG A N 1
ATOM 1131 C CA . ARG A 1 149 ? 13.736 5.662 -21.360 1.00 96.62 149 ARG A CA 1
ATOM 1132 C C . ARG A 1 149 ? 13.823 6.353 -19.996 1.00 96.62 149 ARG A C 1
ATOM 1134 O O . ARG A 1 149 ? 13.587 5.738 -18.957 1.00 96.62 149 ARG A O 1
ATOM 1141 N N . GLU A 1 150 ? 14.109 7.653 -20.004 1.00 96.44 150 GLU A N 1
ATOM 1142 C CA . GLU A 1 150 ? 14.416 8.445 -18.797 1.00 96.44 150 GLU A CA 1
ATOM 1143 C C . GLU A 1 150 ? 13.359 8.325 -17.691 1.00 96.44 150 GLU A C 1
ATOM 1145 O O . GLU A 1 150 ? 13.683 8.096 -16.529 1.00 96.44 150 GLU A O 1
ATOM 1150 N N . ARG A 1 151 ? 12.069 8.386 -18.049 1.00 93.38 151 ARG A N 1
ATOM 1151 C CA . ARG A 1 151 ? 10.975 8.251 -17.073 1.00 93.38 151 ARG A CA 1
ATOM 1152 C C . ARG A 1 151 ? 10.975 6.883 -16.381 1.00 93.38 151 ARG A C 1
ATOM 1154 O O . ARG A 1 151 ? 10.651 6.795 -15.202 1.00 93.38 151 ARG A O 1
ATOM 1161 N N . SER A 1 152 ? 11.298 5.811 -17.104 1.00 93.31 152 SER A N 1
ATOM 1162 C CA . SER A 1 152 ? 11.397 4.467 -16.520 1.00 93.31 152 SER A CA 1
ATOM 1163 C C . SER A 1 152 ? 12.599 4.361 -15.587 1.00 93.31 152 SER A C 1
ATOM 1165 O O . SER A 1 152 ? 12.458 3.816 -14.495 1.00 93.31 152 SER A O 1
ATOM 1167 N N . ALA A 1 153 ? 13.744 4.923 -15.985 1.00 96.44 153 ALA A N 1
ATOM 1168 C CA . ALA A 1 153 ? 14.944 4.968 -15.154 1.00 96.44 153 ALA A CA 1
ATOM 1169 C C . ALA A 1 153 ? 14.703 5.725 -13.837 1.00 96.44 153 ALA A C 1
ATOM 1171 O O . ALA A 1 153 ? 15.040 5.230 -12.761 1.00 96.44 153 ALA A O 1
ATOM 1172 N N . GLU A 1 154 ? 14.052 6.888 -13.911 1.00 95.25 154 GLU A N 1
ATOM 1173 C CA . GLU A 1 154 ? 13.669 7.690 -12.746 1.00 95.25 154 GLU A CA 1
ATOM 1174 C C . GLU A 1 154 ? 12.724 6.922 -11.808 1.00 95.25 154 GLU A C 1
ATOM 1176 O O . GLU A 1 154 ? 12.975 6.846 -10.605 1.00 95.25 154 GLU A O 1
ATOM 1181 N N . MET A 1 155 ? 11.673 6.286 -12.346 1.00 94.69 155 MET A N 1
ATOM 1182 C CA . MET A 1 155 ? 10.738 5.490 -11.539 1.00 94.69 155 MET A CA 1
ATOM 1183 C C . MET A 1 155 ? 11.421 4.311 -10.835 1.00 94.69 155 MET A C 1
ATOM 1185 O O . MET A 1 155 ? 11.125 4.066 -9.667 1.00 94.69 155 MET A O 1
ATOM 1189 N N . LEU A 1 156 ? 12.320 3.592 -11.517 1.00 95.88 156 LEU A N 1
ATOM 1190 C CA . LEU A 1 156 ? 13.066 2.470 -10.933 1.00 95.88 156 LEU A CA 1
ATOM 1191 C C . LEU A 1 156 ? 14.029 2.931 -9.839 1.00 95.88 156 LEU A C 1
ATOM 1193 O O . LEU A 1 156 ? 14.100 2.299 -8.787 1.00 95.88 156 LEU A O 1
ATOM 1197 N N . THR A 1 157 ? 14.721 4.048 -10.068 1.00 96.69 157 THR A N 1
ATOM 1198 C CA . THR A 1 157 ? 15.654 4.633 -9.095 1.00 96.69 157 THR A CA 1
ATOM 1199 C C . THR A 1 157 ? 14.912 5.024 -7.822 1.00 96.69 157 THR A C 1
ATOM 1201 O O . THR A 1 157 ? 15.273 4.586 -6.734 1.00 96.69 157 THR A O 1
ATOM 1204 N N . LEU A 1 158 ? 13.811 5.764 -7.969 1.00 95.44 158 LEU A N 1
ATOM 1205 C CA . LEU A 1 158 ? 12.992 6.202 -6.845 1.00 95.44 158 LEU A CA 1
ATOM 1206 C C . LEU A 1 158 ? 12.409 5.013 -6.074 1.00 95.44 158 LEU A C 1
ATOM 1208 O O . LEU A 1 158 ? 12.444 4.990 -4.848 1.00 95.44 158 LEU A O 1
ATOM 1212 N N . ALA A 1 159 ? 11.883 4.013 -6.783 1.00 95.56 159 ALA A N 1
ATOM 1213 C CA . ALA A 1 159 ? 11.330 2.824 -6.151 1.00 95.56 159 ALA A CA 1
ATOM 1214 C C . ALA A 1 159 ? 12.390 2.036 -5.366 1.00 95.56 159 ALA A C 1
ATOM 1216 O O . ALA A 1 159 ? 12.100 1.584 -4.261 1.00 95.56 159 ALA A O 1
ATOM 1217 N N . ALA A 1 160 ? 13.610 1.907 -5.899 1.00 97.06 160 ALA A N 1
ATOM 1218 C CA . ALA A 1 160 ? 14.716 1.274 -5.187 1.00 97.06 160 ALA A CA 1
ATOM 1219 C C . ALA A 1 160 ? 15.110 2.083 -3.941 1.00 97.06 160 ALA A C 1
ATOM 1221 O O . ALA A 1 160 ? 15.252 1.517 -2.862 1.00 97.06 160 ALA A O 1
ATOM 1222 N N . ASP A 1 161 ? 15.223 3.409 -4.054 1.00 96.06 161 ASP A N 1
ATOM 1223 C CA . ASP A 1 161 ? 15.549 4.275 -2.916 1.00 96.06 161 ASP A CA 1
ATOM 1224 C C . ASP A 1 161 ? 14.494 4.233 -1.807 1.00 96.06 161 ASP A C 1
ATOM 1226 O O . ASP A 1 161 ? 14.848 4.225 -0.625 1.00 96.06 161 ASP A O 1
ATOM 1230 N N . ALA A 1 162 ? 13.215 4.187 -2.187 1.00 96.12 162 ALA A N 1
ATOM 1231 C CA . ALA A 1 162 ? 12.097 4.053 -1.265 1.00 96.12 162 ALA A CA 1
ATOM 1232 C C . ALA A 1 162 ? 12.097 2.689 -0.563 1.00 96.12 162 ALA A C 1
ATOM 1234 O O . ALA A 1 162 ? 11.914 2.630 0.648 1.00 96.12 162 ALA A O 1
ATOM 1235 N N . LEU A 1 163 ? 12.329 1.599 -1.299 1.00 96.12 163 LEU A N 1
ATOM 1236 C CA . LEU A 1 163 ? 12.394 0.250 -0.733 1.00 96.12 163 LEU A CA 1
ATOM 1237 C C . LEU A 1 163 ? 13.572 0.060 0.219 1.00 96.12 163 LEU A C 1
ATOM 1239 O O . LEU A 1 163 ? 13.409 -0.557 1.264 1.00 96.12 163 LEU A O 1
ATOM 1243 N N . ASP A 1 164 ? 14.739 0.598 -0.127 1.00 95.38 164 ASP A N 1
ATOM 1244 C CA . ASP A 1 164 ? 15.927 0.565 0.727 1.00 95.38 164 ASP A CA 1
ATOM 1245 C C . ASP A 1 164 ? 15.646 1.285 2.057 1.00 95.38 164 ASP A C 1
ATOM 1247 O O . ASP A 1 164 ? 15.838 0.722 3.132 1.00 95.38 164 ASP A O 1
ATOM 1251 N N . ALA A 1 165 ? 15.061 2.488 1.990 1.00 94.88 165 ALA A N 1
ATOM 1252 C CA . ALA A 1 165 ? 14.654 3.238 3.177 1.00 94.88 165 ALA A CA 1
ATOM 1253 C C . ALA A 1 165 ? 13.578 2.505 3.998 1.00 94.88 165 ALA A C 1
ATOM 1255 O O . ALA A 1 165 ? 13.669 2.440 5.223 1.00 94.88 165 ALA A O 1
ATOM 1256 N N . TYR A 1 166 ? 12.578 1.914 3.339 1.00 95.19 166 TYR A N 1
ATOM 1257 C CA . TYR A 1 166 ? 11.533 1.142 4.009 1.00 95.19 166 TYR A CA 1
ATOM 1258 C C . TYR A 1 166 ? 12.087 -0.112 4.699 1.00 95.19 166 TYR A C 1
ATOM 1260 O O . TYR A 1 166 ? 11.744 -0.390 5.848 1.00 95.19 166 TYR A O 1
ATOM 1268 N N . GLY A 1 167 ? 13.004 -0.825 4.039 1.00 94.31 167 GLY A N 1
ATOM 1269 C CA . GLY A 1 167 ? 13.725 -1.962 4.607 1.00 94.31 167 GLY A CA 1
ATOM 1270 C C . GLY A 1 167 ? 14.504 -1.593 5.864 1.00 94.31 167 GLY A C 1
ATOM 1271 O O . GLY A 1 167 ? 14.432 -2.321 6.855 1.00 94.31 167 GLY A O 1
ATOM 1272 N N . TRP A 1 168 ? 15.185 -0.442 5.859 1.00 92.25 168 TRP A N 1
ATOM 1273 C CA . TRP A 1 168 ? 15.885 0.062 7.045 1.00 92.25 168 TRP A CA 1
ATOM 1274 C C . TRP A 1 168 ? 14.916 0.400 8.181 1.00 92.25 168 TRP A C 1
ATOM 1276 O O . TRP A 1 168 ? 15.183 0.055 9.331 1.00 92.25 168 TRP A O 1
ATOM 1286 N N . ALA A 1 169 ? 13.784 1.039 7.867 1.00 92.69 169 ALA A N 1
ATOM 1287 C CA . ALA A 1 169 ? 12.773 1.384 8.863 1.00 92.69 169 ALA A CA 1
ATOM 1288 C C . ALA A 1 169 ? 12.160 0.137 9.528 1.00 92.69 169 ALA A C 1
ATOM 1290 O O . ALA A 1 169 ? 11.948 0.139 10.737 1.00 92.69 169 ALA A O 1
ATOM 1291 N N . LYS A 1 170 ? 11.920 -0.943 8.769 1.00 91.25 170 LYS A N 1
ATOM 1292 C CA . LYS A 1 170 ? 11.301 -2.176 9.288 1.00 91.25 170 LYS A CA 1
ATOM 1293 C C . LYS A 1 170 ? 12.251 -3.093 10.054 1.00 91.25 170 LYS A C 1
ATOM 1295 O O . LYS A 1 170 ? 11.839 -3.672 11.055 1.00 91.25 170 LYS A O 1
ATOM 1300 N N . ASN A 1 171 ? 13.500 -3.229 9.613 1.00 88.25 171 ASN A N 1
ATOM 1301 C CA . ASN A 1 171 ? 14.420 -4.222 10.184 1.00 88.25 171 ASN A CA 1
ATOM 1302 C C . ASN A 1 171 ? 15.339 -3.667 11.279 1.00 88.25 171 ASN A C 1
ATOM 1304 O O . ASN A 1 171 ? 16.042 -4.431 11.934 1.00 88.25 171 ASN A O 1
ATOM 1308 N N . GLY A 1 172 ? 15.336 -2.352 11.521 1.00 74.19 172 GLY A N 1
ATOM 1309 C CA . GLY A 1 172 ? 16.063 -1.728 12.633 1.00 74.19 172 GLY A CA 1
ATOM 1310 C C . GLY A 1 172 ? 17.593 -1.710 12.492 1.00 74.19 172 GLY A C 1
ATOM 1311 O O . GLY A 1 172 ? 18.253 -0.971 13.224 1.00 74.19 172 GLY A O 1
ATOM 1312 N N . ASP A 1 173 ? 18.163 -2.440 11.531 1.00 63.19 173 ASP A N 1
ATOM 1313 C CA . ASP A 1 173 ? 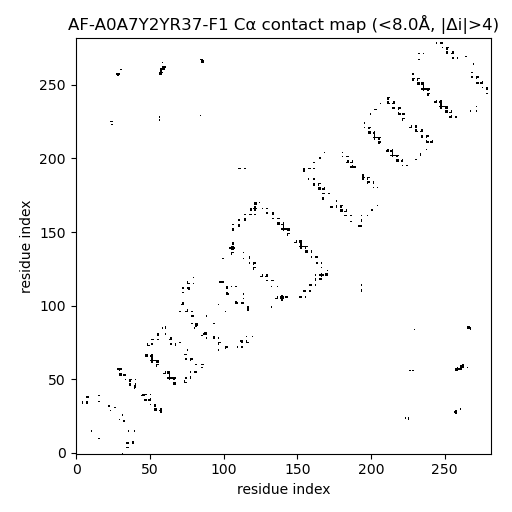19.585 -2.425 11.199 1.00 63.19 173 ASP A CA 1
ATOM 1314 C C . ASP A 1 173 ? 19.856 -1.543 9.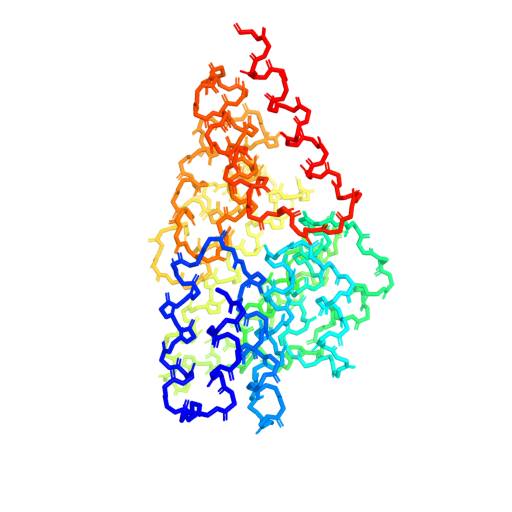967 1.00 63.19 173 ASP A C 1
ATOM 1316 O O . ASP A 1 173 ? 19.739 -1.971 8.821 1.00 63.19 173 ASP A O 1
ATOM 1320 N N . ARG A 1 174 ? 20.236 -0.279 10.223 1.00 59.62 174 ARG A N 1
ATOM 1321 C CA . ARG A 1 174 ? 21.451 0.393 9.695 1.00 59.62 174 ARG A CA 1
ATOM 1322 C C . ARG A 1 174 ? 21.526 1.849 10.207 1.00 59.62 174 ARG A C 1
ATOM 1324 O O . ARG A 1 174 ? 21.153 2.819 9.560 1.00 59.62 174 ARG A O 1
ATOM 1331 N N . VAL A 1 175 ? 22.096 1.950 11.411 1.00 53.03 175 VAL A N 1
ATOM 1332 C CA . VAL A 1 175 ? 22.701 3.108 12.109 1.00 53.03 175 VAL A CA 1
ATOM 1333 C C . VAL A 1 175 ? 21.775 4.198 12.684 1.00 53.03 175 VAL A C 1
ATOM 1335 O O . VAL A 1 175 ? 22.078 4.639 13.788 1.00 53.03 175 VAL A O 1
ATOM 1338 N N . GLU A 1 176 ? 20.650 4.592 12.074 1.00 63.66 176 GLU A N 1
ATOM 1339 C CA . GLU A 1 176 ? 19.690 5.522 12.723 1.00 63.66 176 GLU A CA 1
ATOM 1340 C C . GLU A 1 176 ? 18.283 5.487 12.068 1.00 63.66 176 GLU A C 1
ATOM 1342 O O . GLU A 1 176 ? 18.126 5.987 10.952 1.00 63.66 176 GLU A O 1
ATOM 1347 N N . PRO A 1 177 ? 17.233 4.968 12.745 1.00 61.00 177 PRO A N 1
ATOM 1348 C CA . PRO A 1 177 ? 15.865 4.890 12.203 1.00 61.00 177 PRO A CA 1
ATOM 1349 C C . PRO A 1 177 ? 15.294 6.230 11.707 1.00 61.00 177 PRO A C 1
ATOM 1351 O O . PRO A 1 177 ? 14.574 6.271 10.710 1.00 61.00 177 PRO A O 1
ATOM 1354 N N . GLY A 1 178 ? 15.681 7.347 12.337 1.00 70.12 178 GLY A N 1
ATOM 1355 C CA . GLY A 1 178 ? 15.257 8.687 11.916 1.00 70.12 178 GLY A CA 1
ATOM 1356 C C . GLY A 1 178 ? 15.723 9.069 10.506 1.00 70.12 178 GLY A C 1
ATOM 1357 O O . GLY A 1 178 ? 15.027 9.804 9.810 1.00 70.12 178 GLY A O 1
ATOM 1358 N N . GLY A 1 179 ? 16.857 8.533 10.043 1.00 86.88 179 GLY A N 1
ATOM 1359 C CA . GLY A 1 179 ? 17.342 8.777 8.684 1.00 86.88 179 GLY A CA 1
ATOM 1360 C C . GLY A 1 179 ? 16.508 8.069 7.613 1.00 86.88 179 GLY A C 1
ATOM 1361 O O . GLY A 1 179 ? 16.318 8.612 6.525 1.00 86.88 179 GLY A O 1
ATOM 1362 N N . ALA A 1 180 ? 15.979 6.882 7.923 1.00 92.00 180 ALA A N 1
ATOM 1363 C CA . ALA A 1 180 ? 15.159 6.099 7.001 1.00 92.00 180 ALA A CA 1
ATOM 1364 C C . ALA A 1 180 ? 13.784 6.743 6.777 1.00 92.00 180 ALA A C 1
ATOM 1366 O O . ALA A 1 180 ? 13.372 6.920 5.629 1.00 92.00 180 ALA A O 1
ATOM 1367 N N . ILE A 1 181 ? 13.117 7.162 7.861 1.00 93.38 181 ILE A N 1
ATOM 1368 C CA . ILE A 1 181 ? 11.844 7.892 7.777 1.00 93.38 181 ILE A CA 1
ATOM 1369 C C . ILE A 1 181 ? 12.048 9.186 6.992 1.00 93.38 181 ILE A C 1
ATOM 1371 O O . ILE A 1 181 ? 11.370 9.373 5.988 1.00 93.38 181 ILE A O 1
ATOM 1375 N N . GLN A 1 18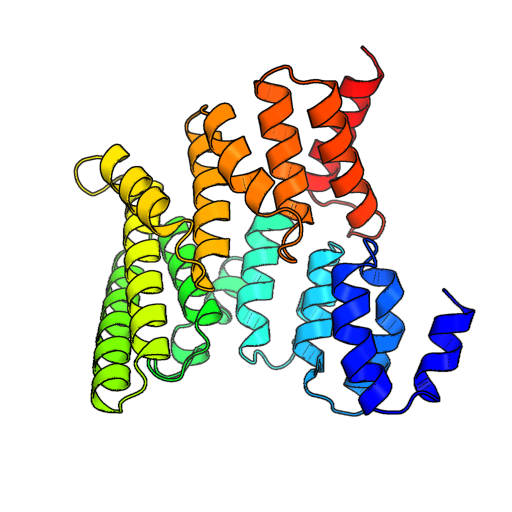2 ? 13.046 10.010 7.339 1.00 93.62 182 GLN A N 1
ATOM 1376 C CA . GLN A 1 182 ? 13.307 11.263 6.619 1.00 93.62 182 GLN A CA 1
ATOM 1377 C C . GLN A 1 182 ? 13.514 11.046 5.112 1.00 93.62 182 GLN A C 1
ATOM 1379 O O . GLN A 1 182 ? 12.975 11.796 4.298 1.00 93.62 182 GLN A O 1
ATOM 1384 N N . LYS A 1 183 ? 14.254 9.996 4.725 1.00 94.19 183 LYS A N 1
ATOM 1385 C CA . LYS A 1 183 ? 14.450 9.640 3.313 1.00 94.19 183 LYS A CA 1
ATOM 1386 C C . LYS A 1 183 ? 13.124 9.289 2.629 1.00 94.19 183 LYS A C 1
ATOM 1388 O O . LYS A 1 183 ? 12.923 9.673 1.483 1.00 94.19 183 LYS A O 1
ATOM 1393 N N . LEU A 1 184 ? 12.213 8.585 3.302 1.00 95.56 184 LEU A N 1
ATOM 1394 C CA . LEU A 1 184 ? 10.872 8.324 2.769 1.00 95.56 184 LEU A CA 1
ATOM 1395 C C . LEU A 1 184 ? 10.055 9.618 2.637 1.00 95.56 184 LEU A C 1
ATOM 1397 O O . LEU A 1 184 ? 9.393 9.807 1.617 1.00 95.56 184 LEU A O 1
ATOM 1401 N N . GLU A 1 185 ? 10.116 10.527 3.612 1.00 95.69 185 GLU A N 1
ATOM 1402 C CA . GLU A 1 185 ? 9.401 11.811 3.552 1.00 95.69 185 GLU A CA 1
ATOM 1403 C C . GLU A 1 185 ? 9.817 12.645 2.333 1.00 95.69 185 GLU A C 1
ATOM 1405 O O . GLU A 1 185 ? 8.960 13.166 1.614 1.00 95.69 185 GLU A O 1
ATOM 1410 N N . ASP A 1 186 ? 11.119 12.686 2.032 1.00 95.12 186 ASP A N 1
ATOM 1411 C CA . ASP A 1 186 ? 11.665 13.378 0.858 1.00 95.12 186 ASP A CA 1
ATOM 1412 C C . ASP A 1 186 ? 11.125 12.799 -0.469 1.00 95.12 186 ASP A C 1
ATOM 1414 O O . ASP A 1 186 ? 11.022 13.502 -1.479 1.00 95.12 186 ASP A O 1
ATOM 1418 N N . LEU A 1 187 ? 10.730 11.520 -0.474 1.00 95.25 187 LEU A N 1
ATOM 1419 C CA . LEU A 1 187 ? 10.200 10.803 -1.640 1.00 95.25 187 LEU A CA 1
ATOM 1420 C C . LEU A 1 187 ? 8.664 10.836 -1.738 1.00 95.25 187 LEU A C 1
ATOM 1422 O O . LEU A 1 187 ? 8.099 10.518 -2.794 1.00 95.25 187 LEU A O 1
ATOM 1426 N N . ALA A 1 188 ? 7.973 11.241 -0.670 1.00 93.50 188 ALA A N 1
ATOM 1427 C CA . ALA A 1 188 ? 6.530 11.080 -0.503 1.00 93.50 188 ALA A CA 1
ATOM 1428 C C . ALA A 1 188 ? 5.679 11.865 -1.517 1.00 93.50 188 ALA A C 1
ATOM 1430 O O . ALA A 1 188 ? 4.567 11.448 -1.837 1.00 93.50 188 ALA A O 1
ATOM 1431 N N . PHE A 1 189 ? 6.180 12.978 -2.060 1.00 93.25 189 PHE A N 1
ATOM 1432 C CA . PHE A 1 189 ? 5.397 13.895 -2.907 1.00 93.25 189 PHE A CA 1
ATOM 1433 C C . PHE A 1 189 ? 6.046 14.214 -4.260 1.00 93.25 189 PHE A C 1
ATOM 1435 O O . PHE A 1 189 ? 5.789 15.255 -4.859 1.00 93.25 189 PHE A O 1
ATOM 1442 N N . THR A 1 190 ? 6.844 13.290 -4.788 1.00 89.81 190 THR A N 1
ATOM 1443 C CA . THR A 1 190 ? 7.523 13.424 -6.095 1.00 89.81 190 THR A CA 1
ATOM 1444 C C . THR A 1 190 ? 6.576 13.444 -7.304 1.00 89.81 190 THR A C 1
ATOM 1446 O O . THR A 1 190 ? 6.999 13.743 -8.417 1.00 89.81 190 THR A O 1
ATOM 1449 N N . GLY A 1 191 ? 5.291 13.112 -7.123 1.00 85.75 191 GLY A N 1
ATOM 1450 C CA . GLY A 1 191 ? 4.302 13.032 -8.207 1.00 85.75 191 GLY A CA 1
ATOM 1451 C C . GLY A 1 191 ? 4.456 11.803 -9.113 1.00 85.75 191 GLY A C 1
ATOM 1452 O O . GLY A 1 191 ? 3.680 11.629 -10.054 1.00 85.75 191 GLY A O 1
ATOM 1453 N N . LEU A 1 192 ? 5.428 10.933 -8.828 1.00 86.06 192 LEU A N 1
ATOM 1454 C CA . LEU A 1 192 ? 5.634 9.668 -9.527 1.00 86.06 192 LEU A CA 1
ATOM 1455 C C . LEU A 1 192 ? 4.837 8.535 -8.867 1.00 86.06 192 LEU A C 1
ATOM 1457 O O . LEU A 1 192 ? 4.541 8.622 -7.674 1.00 86.06 192 LEU A O 1
ATOM 1461 N N . PRO A 1 193 ? 4.505 7.453 -9.599 1.00 83.06 193 PRO A N 1
ATOM 1462 C CA . PRO A 1 193 ? 3.691 6.365 -9.059 1.00 83.06 193 PRO A CA 1
ATOM 1463 C C . PRO A 1 193 ? 4.162 5.825 -7.695 1.00 83.06 193 PRO A C 1
ATOM 1465 O O . PRO A 1 193 ? 3.315 5.754 -6.804 1.00 83.06 193 PRO A O 1
ATOM 1468 N N . PRO A 1 194 ? 5.467 5.546 -7.453 1.00 84.56 194 PRO A N 1
ATOM 1469 C CA . PRO A 1 194 ? 5.933 5.016 -6.164 1.00 84.56 194 PRO A CA 1
ATOM 1470 C C . PRO A 1 194 ? 5.548 5.864 -4.937 1.00 84.56 194 PRO A C 1
ATOM 1472 O O . PRO A 1 194 ? 5.431 5.331 -3.838 1.00 84.56 194 PRO A O 1
ATOM 1475 N N . SER A 1 195 ? 5.278 7.164 -5.121 1.00 88.19 195 SER A N 1
ATOM 1476 C CA . SER A 1 195 ? 4.850 8.074 -4.048 1.00 88.19 195 SER A CA 1
ATOM 1477 C C . SER A 1 195 ? 3.576 7.628 -3.320 1.00 88.19 195 SER A C 1
ATOM 1479 O O . SER A 1 195 ? 3.355 8.017 -2.177 1.00 88.19 195 SER A O 1
ATOM 1481 N N . ILE A 1 196 ? 2.709 6.825 -3.949 1.00 88.88 196 ILE A N 1
ATOM 1482 C CA . ILE A 1 196 ? 1.513 6.276 -3.288 1.00 88.88 196 ILE A CA 1
ATOM 1483 C C . ILE A 1 196 ? 1.916 5.274 -2.196 1.00 88.88 196 ILE A C 1
ATOM 1485 O O . ILE A 1 196 ? 1.425 5.372 -1.074 1.00 88.88 196 ILE A O 1
ATOM 1489 N N . TRP A 1 197 ? 2.842 4.360 -2.497 1.00 89.31 197 TRP A N 1
ATOM 1490 C CA . TRP A 1 197 ? 3.348 3.368 -1.543 1.00 89.31 197 TRP A CA 1
ATOM 1491 C C . TRP A 1 197 ? 4.138 4.028 -0.421 1.00 89.31 197 TRP A C 1
ATOM 1493 O O . TRP A 1 197 ? 3.885 3.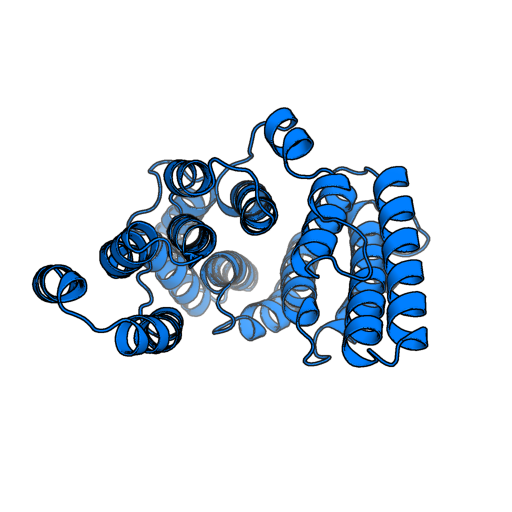741 0.741 1.00 89.31 197 TRP A O 1
ATOM 1503 N N . VAL A 1 198 ? 5.007 4.985 -0.756 1.00 94.06 198 VAL A N 1
ATOM 1504 C CA . VAL A 1 198 ? 5.794 5.734 0.237 1.00 94.06 198 VAL A CA 1
ATOM 1505 C C . VAL A 1 198 ? 4.892 6.409 1.269 1.00 94.06 198 VAL A C 1
ATOM 1507 O O . VAL A 1 198 ? 5.130 6.300 2.467 1.00 94.06 198 VAL A O 1
ATOM 1510 N N . ARG A 1 199 ? 3.819 7.071 0.825 1.00 94.69 199 ARG A N 1
ATOM 1511 C CA . ARG A 1 199 ? 2.873 7.744 1.728 1.00 94.69 199 ARG A CA 1
ATOM 1512 C C . ARG A 1 199 ? 2.057 6.768 2.566 1.00 94.69 199 ARG A C 1
ATOM 1514 O O . ARG A 1 199 ? 1.735 7.080 3.707 1.00 94.69 199 ARG A O 1
ATOM 1521 N N . TRP A 1 200 ? 1.734 5.593 2.029 1.00 92.44 200 TRP A N 1
ATOM 1522 C CA . TRP A 1 200 ? 1.121 4.538 2.834 1.00 92.44 200 TRP A CA 1
ATOM 1523 C C . TRP A 1 200 ? 2.107 4.075 3.910 1.00 92.44 200 TRP A C 1
ATOM 1525 O O . TRP A 1 200 ? 1.785 4.171 5.092 1.00 92.44 200 TRP A O 1
ATOM 1535 N N . TRP A 1 201 ? 3.318 3.669 3.529 1.00 94.12 201 TRP A N 1
ATOM 1536 C CA . TRP A 1 201 ? 4.342 3.208 4.465 1.00 94.12 201 TRP A CA 1
ATOM 1537 C C . TRP A 1 201 ? 4.648 4.224 5.561 1.00 94.12 201 TRP A C 1
ATOM 1539 O O . TRP A 1 201 ? 4.701 3.842 6.722 1.00 94.12 201 TRP A O 1
ATOM 1549 N N . LEU A 1 202 ? 4.778 5.510 5.228 1.00 95.56 202 LEU A N 1
ATOM 1550 C CA . LEU A 1 202 ? 4.942 6.574 6.224 1.00 95.56 202 LEU A CA 1
ATOM 1551 C C . LEU A 1 202 ? 3.756 6.640 7.190 1.00 95.56 202 LEU A C 1
ATOM 1553 O O . LEU A 1 202 ? 3.952 6.735 8.396 1.00 95.56 202 LEU A O 1
ATOM 1557 N N . GLY A 1 203 ? 2.526 6.538 6.680 1.00 95.25 203 GLY A N 1
ATOM 1558 C CA . GLY A 1 203 ? 1.328 6.472 7.514 1.00 95.25 203 GLY A CA 1
ATOM 1559 C C . GLY A 1 203 ? 1.357 5.324 8.528 1.00 95.25 203 GLY A C 1
ATOM 1560 O O . GL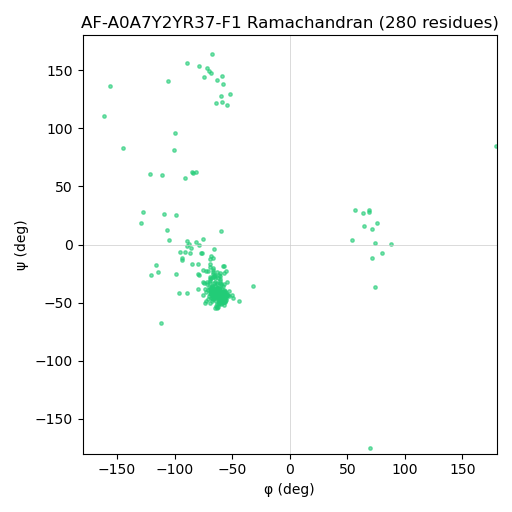Y A 1 203 ? 0.970 5.515 9.676 1.00 95.25 203 GLY A O 1
ATOM 1561 N N . GLU A 1 204 ? 1.833 4.147 8.124 1.00 93.44 204 GLU A N 1
ATOM 1562 C CA . GLU A 1 204 ? 1.984 2.995 9.021 1.00 93.44 204 GLU A CA 1
ATOM 1563 C C . GLU A 1 204 ? 3.140 3.163 10.003 1.00 93.44 204 GLU A C 1
ATOM 1565 O O . GLU A 1 204 ? 2.942 2.976 11.199 1.00 93.44 204 GLU A O 1
ATOM 1570 N N . LEU A 1 205 ? 4.321 3.554 9.520 1.00 94.44 205 LEU A N 1
ATOM 1571 C CA . LEU A 1 205 ? 5.515 3.731 10.347 1.00 94.44 205 LEU A CA 1
ATOM 1572 C C . LEU A 1 205 ? 5.280 4.774 11.446 1.00 94.44 205 LEU A C 1
ATOM 1574 O O . LEU A 1 205 ? 5.587 4.523 12.606 1.00 94.44 205 LEU A O 1
ATOM 1578 N N . HIS A 1 206 ? 4.644 5.904 11.126 1.00 96.12 206 HIS A N 1
ATOM 1579 C CA . HIS A 1 206 ? 4.301 6.900 12.141 1.00 96.12 206 HIS A CA 1
ATOM 1580 C C . HIS A 1 206 ? 3.260 6.391 13.150 1.00 96.12 206 HIS A C 1
ATOM 1582 O O . HIS A 1 206 ? 3.320 6.774 14.315 1.00 96.12 206 HIS A O 1
ATOM 1588 N N . LEU A 1 207 ? 2.315 5.530 12.755 1.00 95.75 207 LEU A N 1
ATOM 1589 C CA . LEU A 1 207 ? 1.407 4.889 13.717 1.00 95.75 207 LEU A CA 1
ATOM 1590 C C . LEU A 1 207 ? 2.147 3.902 14.627 1.00 95.75 207 LEU A C 1
ATOM 1592 O O . LEU A 1 207 ? 1.901 3.881 15.830 1.00 95.75 207 LEU A O 1
ATOM 1596 N N . GLU A 1 208 ? 3.063 3.108 14.071 1.00 93.38 208 GLU A N 1
ATOM 1597 C CA . GLU A 1 208 ? 3.902 2.169 14.826 1.00 93.38 208 GLU A CA 1
ATOM 1598 C C . GLU A 1 208 ? 4.793 2.892 15.851 1.00 93.38 208 GLU A C 1
ATOM 1600 O O . GLU A 1 208 ? 4.917 2.430 16.987 1.00 93.38 208 GLU A O 1
ATOM 1605 N N . ASP A 1 209 ? 5.316 4.069 15.497 1.00 93.81 209 ASP A N 1
ATOM 1606 C CA . ASP A 1 209 ? 6.144 4.919 16.363 1.00 93.81 209 ASP A CA 1
ATOM 1607 C C . ASP A 1 209 ? 5.337 5.789 17.352 1.00 93.81 209 ASP A C 1
ATOM 1609 O O . ASP A 1 209 ? 5.908 6.582 18.109 1.00 93.81 209 ASP A O 1
ATOM 1613 N N . GLY A 1 210 ? 4.004 5.667 17.379 1.00 95.81 210 GLY A N 1
ATOM 1614 C CA . GLY A 1 210 ? 3.142 6.453 18.269 1.00 95.81 210 GLY A CA 1
ATOM 1615 C C . GLY A 1 210 ? 3.087 7.944 17.913 1.00 95.81 210 GLY A C 1
ATOM 1616 O O . GLY A 1 210 ? 2.896 8.795 18.786 1.00 95.81 210 GLY A O 1
ATOM 1617 N N . GLN A 1 211 ? 3.252 8.267 16.630 1.00 97.31 211 GLN A N 1
ATOM 1618 C CA . GLN A 1 211 ? 3.178 9.603 16.035 1.00 97.31 211 GLN A CA 1
ATOM 1619 C C . GLN A 1 211 ? 1.934 9.751 15.132 1.00 97.31 211 GLN A C 1
ATOM 1621 O O . GLN A 1 211 ? 2.042 10.065 13.943 1.00 97.31 211 GLN A O 1
ATOM 1626 N N . PRO A 1 212 ? 0.706 9.585 15.659 1.00 98.12 212 PRO A N 1
ATOM 1627 C CA . PRO A 1 212 ? -0.504 9.588 14.836 1.00 98.12 212 PRO A CA 1
ATOM 1628 C C . PRO A 1 212 ? -0.754 10.925 14.117 1.00 98.12 212 PRO A C 1
ATOM 1630 O O . PRO A 1 212 ? -1.423 10.953 13.087 1.00 98.12 212 PRO A O 1
ATOM 1633 N N . GLY A 1 213 ? -0.211 12.039 14.625 1.00 98.19 213 GLY A N 1
ATOM 1634 C CA . GLY A 1 213 ? -0.296 13.349 13.970 1.00 98.19 213 GLY A CA 1
ATOM 1635 C C . GLY A 1 213 ? 0.406 13.385 12.611 1.00 98.19 213 GLY A C 1
ATOM 1636 O O . GLY A 1 213 ? -0.172 13.880 11.642 1.00 98.19 213 GLY A O 1
ATOM 1637 N N . ASP A 1 214 ? 1.604 12.807 12.531 1.00 97.50 214 ASP A N 1
ATOM 1638 C CA . ASP A 1 214 ? 2.384 12.739 11.294 1.00 97.50 214 ASP A CA 1
ATOM 1639 C C . ASP A 1 214 ? 1.776 11.706 10.335 1.00 97.50 214 ASP A C 1
ATOM 1641 O O . ASP A 1 214 ? 1.613 11.978 9.143 1.00 97.50 214 ASP A O 1
ATOM 1645 N N . ALA A 1 215 ? 1.281 10.579 10.864 1.00 97.50 215 ALA A N 1
ATOM 1646 C CA . ALA A 1 215 ? 0.557 9.580 10.076 1.00 97.50 215 ALA A CA 1
ATOM 1647 C C . ALA A 1 215 ? -0.643 10.176 9.315 1.00 97.50 215 ALA A C 1
ATOM 1649 O O . ALA A 1 215 ? -0.843 9.886 8.131 1.00 97.50 215 ALA A O 1
ATOM 1650 N N . VAL A 1 216 ? -1.432 11.044 9.966 1.00 98.06 216 VAL A N 1
ATOM 1651 C CA . VAL A 1 216 ? -2.597 11.701 9.346 1.00 98.06 216 VAL A CA 1
ATOM 1652 C C . VAL A 1 216 ? -2.206 12.479 8.090 1.00 98.06 216 VAL A C 1
ATOM 1654 O O . VAL A 1 216 ? -2.955 12.432 7.115 1.00 98.06 216 VAL A O 1
ATOM 1657 N N . VAL A 1 217 ? -1.055 13.162 8.072 1.00 96.88 217 VAL A N 1
ATOM 1658 C CA . VAL A 1 217 ? -0.606 13.962 6.915 1.00 96.88 217 VAL A CA 1
ATOM 1659 C C . VAL A 1 217 ? -0.512 13.092 5.663 1.00 96.88 217 VAL A C 1
ATOM 1661 O O . VAL A 1 217 ? -1.064 13.430 4.610 1.00 96.88 217 VAL A O 1
ATOM 1664 N N . TYR A 1 218 ? 0.144 11.942 5.787 1.00 96.00 218 TYR A N 1
ATOM 1665 C CA . TYR A 1 218 ? 0.368 11.047 4.662 1.00 96.00 218 TYR A CA 1
ATOM 1666 C C . TYR A 1 218 ? -0.901 10.283 4.282 1.00 96.00 218 TYR A C 1
ATOM 1668 O O . TYR A 1 218 ? -1.257 10.246 3.100 1.00 96.00 218 TYR A O 1
ATOM 1676 N N . LEU A 1 219 ? -1.645 9.764 5.260 1.00 95.00 219 LEU A N 1
ATOM 1677 C CA . LEU A 1 219 ? -2.859 8.986 5.007 1.00 95.00 219 LEU A CA 1
ATOM 1678 C C . LEU A 1 219 ? -3.998 9.832 4.410 1.00 95.00 219 LEU A C 1
ATOM 1680 O O . LEU A 1 219 ? -4.698 9.372 3.507 1.00 95.00 219 LEU A O 1
ATOM 1684 N N . GLU A 1 220 ? -4.165 11.090 4.836 1.00 94.81 220 GLU A N 1
ATOM 1685 C CA . GLU A 1 220 ? -5.129 12.020 4.226 1.00 94.81 220 GLU A CA 1
ATOM 1686 C C . GLU A 1 220 ? -4.809 12.269 2.749 1.00 94.81 220 GLU A C 1
ATOM 1688 O O . GLU A 1 220 ? -5.708 12.312 1.907 1.00 94.81 220 GLU A O 1
ATOM 1693 N N . SER A 1 221 ? -3.525 12.371 2.402 1.00 93.25 221 SER A N 1
ATOM 1694 C CA . SER A 1 221 ? -3.098 12.612 1.021 1.00 93.25 221 SER A CA 1
ATOM 1695 C C . SER A 1 221 ? -3.352 11.425 0.074 1.00 93.25 221 SER A C 1
ATOM 1697 O O . SER A 1 221 ? -3.257 11.572 -1.149 1.00 93.25 221 SER A O 1
ATOM 1699 N N . LEU A 1 222 ? -3.674 10.248 0.625 1.00 89.75 222 LEU A N 1
ATOM 1700 C CA . LEU A 1 222 ? -4.082 9.063 -0.129 1.00 89.75 222 LEU A CA 1
ATOM 1701 C C . LEU A 1 222 ? -5.586 9.033 -0.414 1.00 89.75 222 LEU A C 1
ATOM 1703 O O . LEU A 1 222 ? -6.041 8.190 -1.197 1.00 89.75 222 LEU A O 1
ATOM 1707 N N . ARG A 1 223 ? -6.382 9.950 0.153 1.00 83.31 223 ARG A N 1
ATOM 1708 C CA . ARG A 1 223 ? -7.801 10.072 -0.200 1.00 83.31 223 ARG A CA 1
ATOM 1709 C C . ARG A 1 223 ? -7.932 10.357 -1.702 1.00 83.31 223 ARG A C 1
ATOM 1711 O O . ARG A 1 223 ? -7.399 11.334 -2.212 1.00 83.31 223 ARG A O 1
ATOM 1718 N N . GLY A 1 224 ? -8.657 9.492 -2.413 1.00 72.38 224 GLY A N 1
ATOM 1719 C CA . GLY A 1 224 ? -8.869 9.607 -3.863 1.00 72.38 224 GLY A CA 1
ATOM 1720 C C . GLY A 1 224 ? -7.799 8.945 -4.739 1.00 72.38 224 GLY A C 1
ATOM 1721 O O . GLY A 1 224 ? -7.936 8.963 -5.955 1.00 72.38 224 GLY A O 1
ATOM 1722 N N . SER A 1 225 ? -6.775 8.312 -4.154 1.00 72.31 225 SER A N 1
ATOM 1723 C CA . SER A 1 225 ? -5.715 7.606 -4.901 1.00 72.31 225 SER A CA 1
ATOM 1724 C C . SER A 1 225 ? -6.108 6.216 -5.425 1.00 72.31 225 SER A C 1
ATOM 1726 O O . SER A 1 225 ? -5.281 5.537 -6.025 1.00 72.31 225 SER A O 1
ATOM 1728 N N . GLY A 1 226 ? -7.336 5.751 -5.168 1.00 65.56 226 GLY A N 1
ATOM 1729 C CA . GLY A 1 226 ? -7.734 4.372 -5.476 1.00 65.56 226 GLY A CA 1
ATOM 1730 C C . GLY A 1 226 ? -7.300 3.313 -4.464 1.00 65.56 226 GLY A C 1
ATOM 1731 O O . GLY A 1 226 ? -7.804 2.197 -4.508 1.00 65.56 226 GLY A O 1
ATOM 1732 N N . VAL A 1 227 ? -6.480 3.698 -3.478 1.00 65.94 227 VAL A N 1
ATOM 1733 C CA . VAL A 1 227 ? -6.159 2.919 -2.267 1.00 65.94 227 VAL A CA 1
ATOM 1734 C C . VAL A 1 227 ? -6.979 3.361 -1.021 1.00 65.94 227 VAL A C 1
ATOM 1736 O O . VAL A 1 227 ? -6.515 3.211 0.109 1.00 65.94 227 VAL A O 1
ATOM 1739 N N . PRO A 1 228 ? -8.187 3.968 -1.133 1.00 62.62 228 PRO A N 1
ATOM 1740 C CA . PRO A 1 228 ? -8.756 4.762 -0.047 1.00 62.62 228 PRO A CA 1
ATOM 1741 C C . PRO A 1 228 ? -9.219 3.934 1.153 1.00 62.62 228 PRO A C 1
ATOM 1743 O O . PRO A 1 228 ? -9.362 4.496 2.233 1.00 62.62 228 PRO A O 1
ATOM 1746 N N . HIS A 1 229 ? -9.513 2.643 1.008 1.00 77.44 229 HIS A N 1
ATOM 1747 C CA . HIS A 1 229 ? -10.202 1.906 2.073 1.00 77.44 229 HIS A CA 1
ATOM 1748 C C . HIS A 1 229 ? -9.278 1.616 3.257 1.00 77.44 229 HIS A C 1
ATOM 1750 O O . HIS A 1 229 ? -9.589 2.022 4.374 1.00 77.44 229 HIS A O 1
ATOM 1756 N N . VAL A 1 230 ? -8.092 1.064 3.000 1.00 82.44 230 VAL A N 1
ATOM 1757 C CA . VAL A 1 230 ? -7.077 0.820 4.038 1.00 82.44 230 VAL A CA 1
ATOM 1758 C C . VAL A 1 230 ? -6.618 2.132 4.670 1.00 82.44 230 VAL A C 1
ATOM 1760 O O . VAL A 1 230 ? -6.541 2.238 5.890 1.00 82.44 230 VAL A O 1
ATOM 1763 N N . ALA A 1 231 ? -6.425 3.177 3.858 1.00 88.81 231 ALA A N 1
ATOM 1764 C CA . ALA A 1 231 ? -6.102 4.505 4.369 1.00 88.81 231 ALA A CA 1
ATOM 1765 C C . ALA A 1 231 ? -7.191 5.046 5.318 1.00 88.81 231 ALA A C 1
ATOM 1767 O O . ALA A 1 231 ? -6.860 5.646 6.333 1.00 88.81 231 ALA A O 1
ATOM 1768 N N . ASN A 1 232 ? -8.485 4.807 5.050 1.00 91.81 232 ASN A N 1
ATOM 1769 C CA . ASN A 1 232 ? -9.564 5.199 5.968 1.00 91.81 232 ASN A CA 1
ATOM 1770 C C . ASN A 1 232 ? -9.539 4.402 7.285 1.00 91.81 232 ASN A C 1
ATOM 1772 O O . ASN A 1 232 ? -9.846 4.977 8.326 1.00 91.81 232 ASN A O 1
ATOM 1776 N N . PHE A 1 233 ? -9.170 3.119 7.263 1.00 92.56 233 PHE A N 1
ATOM 1777 C CA . PHE A 1 233 ? -8.979 2.340 8.491 1.00 92.56 233 PHE A CA 1
ATOM 1778 C C . PHE A 1 233 ? -7.835 2.912 9.342 1.00 92.56 233 PHE A C 1
ATOM 1780 O O . PHE A 1 233 ? -8.041 3.243 10.510 1.00 92.56 233 PHE A O 1
ATOM 1787 N N . LEU A 1 234 ? -6.664 3.132 8.734 1.00 94.19 234 LEU A N 1
ATOM 1788 C CA . LEU A 1 234 ? -5.502 3.711 9.416 1.00 94.19 234 LEU A CA 1
ATOM 1789 C C . LEU A 1 234 ? -5.773 5.145 9.908 1.00 94.19 234 LEU A C 1
ATOM 1791 O O . LEU A 1 234 ? -5.383 5.495 11.019 1.00 94.19 234 LEU A O 1
ATOM 1795 N N . LEU A 1 235 ? -6.517 5.958 9.147 1.00 96.12 235 LEU A N 1
ATOM 1796 C CA . LEU A 1 235 ? -6.993 7.273 9.603 1.00 96.12 235 LEU A CA 1
ATOM 1797 C C . LEU A 1 235 ? -7.929 7.162 10.808 1.00 96.12 235 LEU A C 1
ATOM 1799 O O . LEU A 1 235 ? -7.851 7.986 11.715 1.00 96.12 235 LEU A O 1
ATOM 1803 N N . GLY A 1 236 ? -8.810 6.158 10.835 1.00 96.88 236 GLY A N 1
ATOM 1804 C CA . GLY A 1 236 ? -9.664 5.870 11.986 1.00 96.88 236 GLY A CA 1
ATOM 1805 C C . GLY A 1 236 ? -8.842 5.637 13.254 1.00 96.88 236 GLY A C 1
ATOM 1806 O O . GLY A 1 236 ? -9.126 6.254 14.287 1.00 96.88 236 GLY A O 1
ATOM 1807 N N . ARG A 1 237 ? -7.780 4.826 13.154 1.00 97.50 237 ARG A N 1
ATOM 1808 C CA . ARG A 1 237 ? -6.831 4.577 14.251 1.00 97.50 237 ARG A CA 1
ATOM 1809 C C . ARG A 1 237 ? -6.106 5.852 14.672 1.00 97.50 237 ARG A C 1
ATOM 1811 O O . ARG A 1 237 ? -6.214 6.250 15.830 1.00 97.50 237 ARG A O 1
ATOM 1818 N N . ALA A 1 238 ? -5.486 6.549 13.721 1.00 98.25 238 ALA A N 1
ATOM 1819 C CA . ALA A 1 238 ? -4.747 7.785 13.975 1.00 98.25 238 ALA A CA 1
ATOM 1820 C C . ALA A 1 238 ? -5.611 8.843 14.684 1.00 98.25 238 ALA A C 1
ATOM 1822 O O . ALA A 1 238 ? -5.224 9.410 15.705 1.00 98.25 238 ALA A O 1
ATOM 1823 N N . TYR A 1 239 ? -6.831 9.075 14.192 1.00 98.56 239 TYR A N 1
ATOM 1824 C CA . TYR A 1 239 ? -7.749 10.035 14.801 1.00 98.56 239 TYR A CA 1
ATOM 1825 C C . TYR A 1 239 ? -8.260 9.604 16.176 1.00 98.56 239 TYR A C 1
ATOM 1827 O O . TYR A 1 239 ? -8.552 10.467 17.004 1.00 98.56 239 TYR A O 1
ATOM 1835 N N . THR A 1 240 ? -8.361 8.299 16.438 1.00 98.12 240 THR A N 1
ATOM 1836 C CA . THR A 1 240 ? -8.723 7.777 17.762 1.00 98.12 240 THR A CA 1
ATOM 1837 C C . THR A 1 240 ? -7.619 8.081 18.772 1.00 98.12 240 THR A C 1
ATOM 1839 O O . THR A 1 240 ? -7.908 8.630 19.835 1.00 98.12 240 THR A O 1
ATOM 1842 N N . GLU A 1 241 ? -6.358 7.819 18.419 1.00 98.00 241 GLU A N 1
ATOM 1843 C CA . GLU A 1 241 ? -5.196 8.106 19.273 1.00 98.00 241 GLU A CA 1
ATOM 1844 C C . GLU A 1 241 ? -5.026 9.606 19.556 1.00 98.00 241 GLU A C 1
ATOM 1846 O O . GLU A 1 241 ? -4.664 9.998 20.665 1.00 98.00 241 GLU A O 1
ATOM 1851 N N . LEU A 1 242 ? -5.370 10.463 18.591 1.00 98.38 242 LEU A N 1
ATOM 1852 C CA . LEU A 1 242 ? -5.375 11.921 18.759 1.00 98.38 242 LEU A CA 1
ATOM 1853 C C . LEU A 1 242 ? -6.575 12.456 19.566 1.00 98.38 242 LEU A C 1
ATOM 1855 O O . LEU A 1 242 ? -6.641 13.653 19.849 1.00 98.38 242 LEU A O 1
ATOM 1859 N N . GLY A 1 243 ? -7.555 11.613 19.908 1.00 97.81 243 GLY A N 1
ATOM 1860 C CA . GLY A 1 243 ? -8.802 12.036 20.553 1.00 97.81 243 GLY A CA 1
ATOM 1861 C C . GLY A 1 243 ? -9.760 12.810 19.633 1.00 97.81 243 GLY A C 1
ATOM 1862 O O . GLY A 1 243 ? -10.734 13.405 20.101 1.00 97.81 243 GLY A O 1
ATOM 1863 N N . GLU A 1 244 ? -9.538 12.794 18.316 1.00 98.19 244 GLU A N 1
ATOM 1864 C CA . GLU A 1 244 ? -10.374 13.459 17.311 1.00 98.19 244 GLU A CA 1
ATOM 1865 C C . GLU A 1 244 ? -11.615 12.611 16.952 1.00 98.19 244 GLU A C 1
ATOM 1867 O O . GLU A 1 244 ? -11.820 12.203 15.806 1.00 98.19 244 GLU A O 1
ATOM 1872 N N . ARG A 1 245 ? -12.478 12.369 17.950 1.00 98.12 245 ARG A N 1
ATOM 1873 C CA . ARG A 1 245 ? -13.627 11.435 17.921 1.00 98.12 245 ARG A CA 1
ATOM 1874 C C . ARG A 1 245 ? -14.475 11.494 16.643 1.00 98.12 245 ARG A C 1
ATOM 1876 O O . ARG A 1 245 ? -14.766 10.468 16.035 1.00 98.12 245 ARG A O 1
ATOM 1883 N N . GLU A 1 246 ? -14.867 12.693 16.217 1.00 97.75 246 GLU A N 1
ATOM 1884 C CA . GLU A 1 246 ? -15.739 12.882 15.049 1.00 97.75 246 GLU A CA 1
ATOM 1885 C C . GLU A 1 246 ? -15.049 12.510 13.728 1.00 97.75 246 GLU A C 1
ATOM 1887 O O . GLU A 1 246 ? -15.679 11.933 12.837 1.00 97.75 246 GLU A O 1
ATOM 1892 N N . LYS A 1 247 ? -13.747 12.797 13.605 1.00 97.81 247 LYS A N 1
ATOM 1893 C CA . LYS A 1 247 ? -12.959 12.424 12.425 1.00 97.81 247 LYS A CA 1
ATOM 1894 C C . LYS A 1 247 ? -12.684 10.924 12.404 1.00 97.81 247 LYS A C 1
ATOM 1896 O O . LYS A 1 247 ? -12.855 10.311 11.351 1.00 97.81 247 LYS A O 1
ATOM 1901 N N . ALA A 1 248 ? -12.367 10.332 13.559 1.00 98.19 248 ALA A N 1
ATOM 1902 C CA . ALA A 1 248 ? -12.229 8.884 13.706 1.00 98.19 248 ALA A CA 1
ATOM 1903 C C . ALA A 1 248 ? -13.509 8.165 13.263 1.00 98.19 248 ALA A C 1
ATOM 1905 O O . ALA A 1 248 ? -13.466 7.294 12.394 1.00 98.19 248 ALA A O 1
ATOM 1906 N N . ARG A 1 249 ? -14.672 8.616 13.760 1.00 97.81 249 ARG A N 1
ATOM 1907 C CA . ARG A 1 249 ? -15.979 8.076 13.360 1.00 97.81 249 ARG A CA 1
ATOM 1908 C C . ARG A 1 249 ? -16.180 8.174 11.851 1.00 97.81 249 ARG A C 1
ATOM 1910 O O . ARG A 1 249 ? -16.568 7.198 11.218 1.00 97.81 249 ARG A O 1
ATOM 1917 N N . ALA A 1 250 ? -15.915 9.336 11.256 1.00 95.62 250 ALA A N 1
ATOM 1918 C CA . ALA A 1 250 ? -16.084 9.527 9.819 1.00 95.62 250 ALA A CA 1
ATOM 1919 C C . ALA A 1 250 ? -15.163 8.619 8.981 1.00 95.62 250 ALA A C 1
ATOM 1921 O O . ALA A 1 250 ? -15.588 8.136 7.930 1.00 95.62 250 ALA A O 1
ATOM 1922 N N . ALA A 1 251 ? -13.926 8.391 9.425 1.00 94.56 251 ALA A N 1
ATOM 1923 C CA . ALA A 1 251 ? -12.968 7.522 8.748 1.00 94.56 251 ALA A CA 1
ATOM 1924 C C . ALA A 1 251 ? -13.389 6.045 8.833 1.00 94.56 251 ALA A C 1
ATOM 1926 O O . ALA A 1 251 ? -13.548 5.400 7.794 1.00 94.56 251 ALA A O 1
ATOM 1927 N N . TYR A 1 252 ? -13.708 5.541 10.030 1.00 95.31 252 TYR A N 1
ATOM 1928 C CA . TYR A 1 252 ? -14.183 4.164 10.186 1.00 95.31 252 TYR A CA 1
ATOM 1929 C C . TYR A 1 252 ? -15.511 3.904 9.466 1.00 95.31 252 TYR A C 1
ATOM 1931 O O . TYR A 1 252 ? -15.656 2.858 8.841 1.00 95.31 252 TYR A O 1
ATOM 1939 N N . VAL A 1 253 ? -16.463 4.851 9.466 1.00 94.06 253 VAL A N 1
ATOM 1940 C CA . VAL A 1 253 ? -17.711 4.708 8.689 1.00 94.06 253 VAL A CA 1
ATOM 1941 C C . VAL A 1 253 ? -17.403 4.507 7.205 1.00 94.06 253 VAL A C 1
ATOM 1943 O O . VAL A 1 253 ? -17.986 3.624 6.583 1.00 94.06 253 VAL A O 1
ATOM 1946 N N . ARG A 1 254 ? -16.479 5.291 6.630 1.00 90.12 254 ARG A N 1
ATOM 1947 C CA . ARG A 1 254 ? -16.094 5.150 5.214 1.00 90.12 254 ARG A CA 1
ATOM 1948 C C . ARG A 1 254 ? -15.436 3.805 4.929 1.00 90.12 254 ARG A C 1
ATOM 1950 O O . ARG A 1 254 ? -15.704 3.227 3.880 1.00 90.12 254 ARG A O 1
ATOM 1957 N N . PHE A 1 255 ? -14.593 3.323 5.839 1.00 90.25 255 PHE A N 1
ATOM 1958 C CA . PHE A 1 255 ? -13.980 2.003 5.722 1.00 90.25 255 PHE A CA 1
ATOM 1959 C C . PHE A 1 255 ? -15.037 0.888 5.761 1.00 90.25 255 PHE A C 1
ATOM 1961 O O . PHE A 1 255 ? -15.147 0.126 4.805 1.00 90.25 255 PHE A O 1
ATOM 1968 N N . VAL A 1 256 ? -15.895 0.860 6.788 1.00 90.88 256 VAL A N 1
ATOM 1969 C CA . VAL A 1 256 ? -16.945 -0.165 6.938 1.00 90.88 256 VAL A CA 1
ATOM 1970 C C . VAL A 1 256 ? -17.950 -0.134 5.784 1.00 90.88 256 VAL A C 1
ATOM 1972 O O . VAL A 1 256 ? -18.369 -1.187 5.322 1.00 90.88 256 VAL A O 1
ATOM 1975 N N . GLN A 1 257 ? -18.326 1.048 5.284 1.00 87.88 257 GLN A N 1
ATOM 1976 C CA . GLN A 1 257 ? -19.229 1.166 4.131 1.00 87.88 257 GLN A CA 1
ATOM 1977 C C . GLN A 1 257 ? -18.632 0.593 2.847 1.00 87.88 257 GLN A C 1
ATOM 1979 O O . GLN A 1 257 ? -19.354 0.003 2.048 1.00 87.88 257 GLN A O 1
ATOM 1984 N N . ALA A 1 258 ? -17.331 0.779 2.631 1.00 81.12 258 ALA A N 1
ATOM 1985 C CA . ALA A 1 258 ? -16.669 0.218 1.463 1.00 81.12 258 ALA A CA 1
ATOM 1986 C C . ALA A 1 258 ? -16.572 -1.311 1.527 1.00 81.12 258 ALA A C 1
ATOM 1988 O O . ALA A 1 258 ? -16.546 -1.965 0.488 1.00 81.12 258 ALA A O 1
ATOM 1989 N N . TRP A 1 259 ? -16.498 -1.857 2.742 1.00 86.06 259 TRP A N 1
ATOM 1990 C CA . TRP A 1 259 ? -16.297 -3.277 3.035 1.00 86.06 259 TRP A CA 1
ATOM 1991 C C . TRP A 1 259 ? -17.565 -3.929 3.604 1.00 86.06 259 TRP A C 1
ATOM 1993 O O . TRP A 1 259 ? -17.509 -4.917 4.330 1.00 86.06 259 TRP A O 1
ATOM 2003 N N . GLU A 1 260 ? -18.738 -3.379 3.273 1.00 86.62 260 GLU A N 1
ATOM 2004 C CA . GLU A 1 260 ? -20.041 -3.915 3.694 1.00 86.62 260 GLU A CA 1
ATOM 2005 C C . GLU A 1 260 ? -20.256 -5.349 3.176 1.00 86.62 260 GLU A C 1
ATOM 2007 O O . GLU A 1 260 ? -20.915 -6.155 3.829 1.00 86.62 260 GLU A O 1
ATOM 2012 N N . GLU A 1 261 ? -19.655 -5.663 2.027 1.00 84.38 261 GLU A N 1
ATOM 2013 C CA . GLU A 1 261 ? -19.737 -6.956 1.342 1.00 84.38 261 GLU A CA 1
ATOM 2014 C C . GLU A 1 261 ? -18.451 -7.791 1.446 1.00 84.38 261 GLU A C 1
ATOM 2016 O O . GLU A 1 261 ? -18.291 -8.755 0.694 1.00 84.38 261 GLU A O 1
ATOM 2021 N N . ALA A 1 262 ? -17.528 -7.399 2.325 1.00 84.94 262 ALA A N 1
ATOM 2022 C CA . ALA A 1 262 ? -16.303 -8.146 2.573 1.00 84.94 262 ALA A CA 1
ATOM 2023 C C . ALA A 1 262 ? -16.591 -9.499 3.242 1.00 84.94 262 ALA A C 1
ATOM 2025 O O . ALA A 1 262 ? -17.671 -9.715 3.806 1.00 84.94 262 ALA A O 1
ATOM 2026 N N . ASP A 1 263 ? -15.607 -10.396 3.210 1.00 84.00 263 ASP A N 1
ATOM 2027 C CA . ASP A 1 263 ? -15.684 -11.682 3.902 1.00 84.00 263 ASP A CA 1
ATOM 2028 C C . ASP A 1 263 ? -15.905 -11.473 5.417 1.00 84.00 263 ASP A C 1
ATOM 2030 O O . ASP A 1 263 ? -15.452 -10.492 6.015 1.00 84.00 263 ASP A O 1
ATOM 2034 N N . ALA A 1 264 ? -16.678 -12.364 6.051 1.00 71.88 264 ALA A N 1
ATOM 2035 C CA . ALA A 1 264 ? -17.351 -12.065 7.323 1.00 71.88 264 ALA A CA 1
ATOM 2036 C C . ALA A 1 264 ? -16.430 -11.899 8.554 1.00 71.88 264 ALA A C 1
ATOM 2038 O O . ALA A 1 264 ? -16.893 -11.405 9.584 1.00 71.88 264 ALA A O 1
ATOM 2039 N N . ASP A 1 265 ? -15.140 -12.224 8.454 1.00 82.44 265 ASP A N 1
ATOM 2040 C CA . ASP A 1 265 ? -14.251 -12.405 9.610 1.00 82.44 265 ASP A CA 1
ATOM 2041 C C . ASP A 1 265 ? -12.928 -11.620 9.528 1.00 82.44 265 ASP A C 1
ATOM 2043 O O . ASP A 1 265 ? -11.993 -11.896 10.277 1.00 82.44 265 ASP A O 1
ATOM 2047 N N . LEU A 1 266 ? -12.849 -10.596 8.673 1.00 83.94 266 LEU A N 1
ATOM 2048 C CA . LEU A 1 266 ? -11.632 -9.787 8.542 1.00 83.94 266 LEU A CA 1
ATOM 2049 C C . LEU A 1 266 ? -11.312 -9.020 9.844 1.00 83.94 266 LEU A C 1
ATOM 2051 O O . LEU A 1 266 ? -12.137 -8.200 10.275 1.00 83.94 266 LEU A O 1
ATOM 2055 N N . PRO A 1 267 ? -10.127 -9.206 10.462 1.00 87.12 267 PRO A N 1
ATOM 2056 C CA . PRO A 1 267 ? -9.777 -8.575 11.738 1.00 87.12 267 PRO A CA 1
ATOM 2057 C C . PRO A 1 267 ? -9.928 -7.049 11.742 1.00 87.12 267 PRO A C 1
ATOM 2059 O O . PRO A 1 267 ? -10.507 -6.491 12.671 1.00 87.12 267 PRO A O 1
ATOM 2062 N N . GLN A 1 268 ? -9.490 -6.374 10.677 1.00 88.00 268 GLN A N 1
ATOM 2063 C CA . GLN A 1 268 ? -9.566 -4.919 10.524 1.00 88.00 268 GLN A CA 1
ATOM 2064 C C . GLN A 1 268 ? -11.025 -4.442 10.462 1.00 88.00 268 GLN A C 1
ATOM 2066 O O . GLN A 1 268 ? -11.363 -3.386 11.000 1.00 88.00 268 GLN A O 1
ATOM 2071 N N . LEU A 1 269 ? -11.916 -5.223 9.837 1.00 90.25 269 LEU A N 1
ATOM 2072 C CA . LEU A 1 269 ? -13.347 -4.916 9.780 1.00 90.25 269 LEU A CA 1
ATOM 2073 C C . LEU A 1 269 ? -14.004 -5.059 11.156 1.00 90.25 269 LEU A C 1
ATOM 2075 O O . LEU A 1 269 ? -14.832 -4.223 11.524 1.00 90.25 269 LEU A O 1
ATOM 2079 N N . GLN A 1 270 ? -13.619 -6.081 11.925 1.00 92.31 270 GLN A N 1
ATOM 2080 C CA . GLN A 1 270 ? -14.086 -6.263 13.302 1.00 92.31 270 GLN A CA 1
ATOM 2081 C C . GLN A 1 270 ? -13.578 -5.140 14.215 1.00 92.31 270 GLN A C 1
ATOM 2083 O O . GLN A 1 270 ? -14.369 -4.550 14.952 1.00 92.31 270 GLN A O 1
ATOM 2088 N N . GLU A 1 271 ? -12.296 -4.780 14.107 1.00 93.94 271 GLU A N 1
ATOM 2089 C CA . GLU A 1 271 ? -11.696 -3.659 14.837 1.00 93.94 271 GLU A CA 1
ATOM 2090 C C . GLU A 1 271 ? -12.421 -2.343 14.529 1.00 93.94 271 GLU A C 1
ATOM 2092 O O . GLU A 1 271 ? -12.851 -1.637 15.441 1.00 93.94 271 GLU A O 1
ATOM 2097 N N . ALA A 1 272 ? -12.642 -2.034 13.248 1.00 94.81 272 ALA A N 1
ATOM 2098 C CA . ALA A 1 272 ? -13.330 -0.812 12.846 1.00 94.81 272 ALA A CA 1
ATOM 2099 C C . ALA A 1 272 ? -14.785 -0.750 13.336 1.00 94.81 272 ALA A C 1
ATOM 2101 O O . ALA A 1 272 ? -15.263 0.322 13.713 1.00 94.81 272 ALA A O 1
ATOM 2102 N N . ARG A 1 273 ? -15.507 -1.880 13.339 1.00 95.50 273 ARG A N 1
ATOM 2103 C CA . ARG A 1 273 ? -16.880 -1.958 13.865 1.00 95.50 273 ARG A CA 1
ATOM 2104 C C . ARG A 1 273 ? -16.911 -1.735 15.375 1.00 95.50 273 ARG A C 1
ATOM 2106 O O . ARG A 1 273 ? -17.694 -0.904 15.829 1.00 95.50 273 ARG A O 1
ATOM 2113 N N . ALA A 1 274 ? -16.030 -2.397 16.124 1.00 96.56 274 ALA A N 1
ATOM 2114 C CA . ALA A 1 274 ? -15.911 -2.205 17.568 1.00 96.56 274 ALA A CA 1
ATOM 2115 C C . ALA A 1 274 ? -15.568 -0.746 17.914 1.00 96.56 274 ALA A C 1
ATOM 2117 O O . ALA A 1 274 ? -16.244 -0.124 18.734 1.00 96.56 274 ALA A O 1
ATOM 2118 N N . ALA A 1 275 ? -14.595 -0.155 17.212 1.00 97.38 275 ALA A N 1
ATOM 2119 C CA . ALA A 1 275 ? -14.238 1.248 17.389 1.00 97.38 275 ALA A CA 1
ATOM 2120 C C . ALA A 1 275 ? -15.427 2.182 17.099 1.00 97.38 275 ALA A C 1
ATOM 2122 O O . ALA A 1 275 ? -15.662 3.136 17.839 1.00 97.38 275 ALA A O 1
ATOM 2123 N N . LEU A 1 276 ? -16.227 1.913 16.060 1.00 97.44 276 LEU A N 1
ATOM 2124 C CA . LEU A 1 276 ? -17.436 2.695 15.779 1.00 97.44 276 LEU A CA 1
ATOM 2125 C C . LEU A 1 276 ? -18.489 2.596 16.880 1.00 97.44 276 LEU A C 1
ATOM 2127 O O . LEU A 1 276 ? -19.097 3.614 17.209 1.00 97.44 276 LEU A O 1
ATOM 2131 N N . GLU A 1 277 ? -18.715 1.412 17.445 1.00 97.62 277 GLU A N 1
ATOM 2132 C CA . GLU A 1 277 ? -19.655 1.231 18.556 1.00 97.62 277 GLU A CA 1
ATOM 2133 C C . GLU A 1 277 ? -19.241 2.075 19.770 1.00 97.62 277 GLU A C 1
ATOM 2135 O O . GLU A 1 277 ? -20.052 2.836 20.307 1.00 97.62 277 GLU A O 1
ATOM 2140 N N . GLU A 1 278 ? -17.959 2.039 20.141 1.00 97.69 278 GLU A N 1
ATOM 2141 C CA . GLU A 1 278 ? -17.409 2.871 21.217 1.00 97.69 278 GLU A CA 1
ATOM 2142 C C . GLU A 1 278 ? -17.513 4.371 20.906 1.00 97.69 278 GLU A C 1
ATOM 2144 O O . GLU A 1 278 ? -17.865 5.176 21.778 1.00 97.69 278 GLU A O 1
ATOM 2149 N N . LEU A 1 279 ? -17.248 4.763 19.654 1.00 97.31 279 LEU A N 1
ATOM 2150 C CA . LEU A 1 279 ? -17.345 6.143 19.166 1.00 97.31 279 LEU A CA 1
ATOM 2151 C C . LEU A 1 279 ? -18.790 6.675 19.091 1.00 97.31 279 LEU A C 1
ATOM 2153 O O . LEU A 1 279 ? -18.986 7.890 19.019 1.00 97.31 279 LEU A O 1
ATOM 2157 N N . LEU A 1 280 ? -19.795 5.800 19.121 1.00 95.12 280 LEU A N 1
ATOM 2158 C CA . LEU A 1 280 ? -21.216 6.163 19.131 1.00 95.12 280 LEU A CA 1
ATOM 2159 C C . LEU A 1 280 ? -21.837 6.135 20.535 1.00 95.12 280 LEU A C 1
ATOM 2161 O O . LEU A 1 280 ? -22.832 6.820 20.766 1.00 95.12 280 LEU A O 1
ATOM 2165 N N . ALA A 1 281 ? -21.278 5.352 21.460 1.00 95.31 281 ALA A N 1
ATOM 2166 C CA . ALA A 1 281 ? -21.817 5.188 22.812 1.00 95.31 281 ALA A CA 1
ATOM 2167 C C . ALA A 1 281 ? -21.493 6.350 23.774 1.00 95.31 281 ALA A C 1
ATOM 2169 O O . ALA A 1 281 ? -22.222 6.564 24.743 1.00 95.31 281 ALA A O 1
ATOM 2170 N N . GLY A 1 282 ? -20.393 7.065 23.528 1.00 86.25 282 GLY A N 1
ATOM 2171 C CA . GLY A 1 282 ? -19.940 8.237 24.300 1.00 86.25 282 GLY A CA 1
ATOM 2172 C C . GLY A 1 282 ? -20.229 9.569 23.622 1.00 86.25 282 GLY A C 1
ATOM 2173 O O . GLY A 1 282 ? -20.471 10.541 24.365 1.00 86.25 282 GLY A O 1
#

Nearest PDB structures (foldseek):
  5l9t-assembly1_Y  TM=4.582E-01  e=1.676E-02  Homo sapiens
  5a31-assembly1_Y  TM=4.592E-01  e=2.774E-02  Homo sapiens
  2pl2-assembly1_B  TM=4.618E-01  e=1.207E-01  Thermus thermophilus HB27
  4gyo-assembly3_B  TM=3.647E-01  e=5.209E-02  Bacillus subtilis subsp. subtilis str. 168
  5khu-assembly1_X  TM=4.026E-01  e=1.761E-01  Homo sapiens

Mean predicted aligned error: 6.25 Å